Protein AF-A0A382T2X7-F1 (afdb_monomer_lite)

Secondary structure (DSSP, 8-state):
-TTTTT---EEEEES-HHHHHHHHHH-TT-GGGSTTEEEEES-HHHHHHH----EEEEEEE------TTTTTTTSS-GGGGGGSHHHHHHHHTTEEEEEEEEEEE--SSHHHHHHHHHHHHHHTTTPPPEEEEE-SSTTS--SEEEEEESS----SSS-TTSEEE-HHHHHTT-S--PPPBTTB--TT-SS----HHHHHHHHHHHHHHHHHHHHH----GGG--HHHHHHHHHHHHHHHHHHHHHHHHH-S-HHHHHHHHHHHHHHHHHHHHHHHHH-PPPHHHHHHHHHHHHHHHHHHHT-

pLDDT: mean 86.49, std 11.84, range [35.56, 97.94]

Organism: NCBI:txid408172

InterPro domains:
  IPR029063 S-adenosyl-L-methionine-dependent methyltransferase superfamily [G3DSA:3.40.50.150] (1-183)
  IPR029063 S-adenosyl-L-methionine-dependent methyltransferase superfamily [SSF53335] (6-130)

Radius of gyration: 24.72 Å; chains: 1; bounding box: 62×46×75 Å

Structure (mmCIF, N/CA/C/O backbone):
data_AF-A0A382T2X7-F1
#
_entry.id   AF-A0A382T2X7-F1
#
loop_
_atom_site.group_PDB
_atom_site.id
_atom_site.type_symbol
_atom_site.label_atom_id
_atom_site.label_alt_id
_atom_site.label_comp_id
_atom_site.label_asym_id
_atom_site.label_entity_id
_atom_site.label_seq_id
_atom_site.pdbx_PDB_ins_code
_atom_site.Cartn_x
_atom_site.Cartn_y
_atom_site.Cartn_z
_atom_site.occupancy
_atom_site.B_iso_or_equiv
_atom_site.auth_seq_id
_atom_site.auth_comp_id
_atom_site.auth_asym_id
_atom_site.auth_atom_id
_atom_site.pdbx_PDB_model_num
ATOM 1 N N . VAL A 1 1 ? -11.394 -12.131 21.976 1.00 81.62 1 VAL A N 1
ATOM 2 C CA . VAL A 1 1 ? -11.600 -10.672 21.778 1.00 81.62 1 VAL A CA 1
ATOM 3 C C . VAL A 1 1 ? -12.652 -10.308 20.728 1.00 81.62 1 VAL A C 1
ATOM 5 O O . VAL A 1 1 ? -13.738 -9.903 21.117 1.00 81.62 1 VAL A O 1
ATOM 8 N N . ALA A 1 2 ? -12.404 -10.417 19.413 1.00 86.56 2 ALA A N 1
ATOM 9 C CA . ALA A 1 2 ? -13.348 -9.890 18.404 1.00 86.56 2 ALA A CA 1
ATOM 10 C C . ALA A 1 2 ? -14.766 -10.492 18.512 1.00 86.56 2 ALA A C 1
ATOM 12 O O . ALA A 1 2 ? -15.759 -9.769 18.477 1.00 86.56 2 ALA A O 1
ATOM 13 N N . PHE A 1 3 ? -14.868 -11.808 18.721 1.00 87.94 3 PHE A N 1
ATOM 14 C CA . PHE A 1 3 ? -16.153 -12.480 18.936 1.00 87.94 3 PHE A CA 1
ATOM 15 C C . PHE A 1 3 ? -16.838 -12.115 20.255 1.00 87.94 3 PHE A C 1
ATOM 17 O O . PHE A 1 3 ? -18.063 -12.063 20.294 1.00 87.94 3 PHE A O 1
ATOM 24 N N . GLU A 1 4 ? -16.070 -11.836 21.307 1.00 87.62 4 GLU A N 1
ATOM 25 C CA . GLU A 1 4 ? -16.602 -11.361 22.595 1.00 87.62 4 GLU A CA 1
ATOM 26 C C . GLU A 1 4 ? -17.179 -9.947 22.460 1.00 87.62 4 GLU A C 1
ATOM 28 O O . GLU A 1 4 ? -18.128 -9.601 23.149 1.00 87.62 4 GLU A O 1
ATOM 33 N N . ASN A 1 5 ? -16.671 -9.169 21.501 1.00 87.50 5 ASN A N 1
ATOM 34 C CA . ASN A 1 5 ? -17.174 -7.844 21.140 1.00 87.50 5 ASN A CA 1
ATOM 35 C C . ASN A 1 5 ? -18.231 -7.890 20.015 1.00 87.50 5 ASN A C 1
ATOM 37 O O . ASN A 1 5 ? -18.486 -6.892 19.347 1.00 87.50 5 ASN A O 1
ATOM 41 N N . GLY A 1 6 ? -18.850 -9.052 19.776 1.00 90.19 6 GLY A N 1
ATOM 42 C CA . GLY A 1 6 ? -20.010 -9.178 18.887 1.00 90.19 6 GLY A CA 1
ATOM 43 C C . GLY A 1 6 ? -19.706 -9.302 17.390 1.00 90.19 6 GLY A C 1
ATOM 44 O O . GLY A 1 6 ? -20.640 -9.268 16.583 1.00 90.19 6 GLY A O 1
ATOM 45 N N . ALA A 1 7 ? -18.443 -9.491 16.985 1.00 93.12 7 ALA A N 1
ATOM 46 C CA . ALA A 1 7 ? -18.118 -9.743 15.581 1.00 93.12 7 ALA A CA 1
ATOM 47 C C . ALA A 1 7 ? -18.840 -11.005 15.064 1.00 93.12 7 ALA A C 1
ATOM 49 O O . ALA A 1 7 ? -18.772 -12.084 15.661 1.00 93.12 7 ALA A O 1
ATOM 50 N N . LYS A 1 8 ? -19.543 -10.880 13.933 1.00 94.19 8 LYS A N 1
ATOM 51 C CA . LYS A 1 8 ? -20.315 -11.987 13.335 1.00 94.19 8 LYS A CA 1
ATOM 52 C C . LYS A 1 8 ? -19.497 -12.829 12.358 1.00 94.19 8 LYS A C 1
ATOM 54 O O . LYS A 1 8 ? -19.733 -14.027 12.252 1.00 94.19 8 LYS A O 1
ATOM 59 N N . SER A 1 9 ? -18.549 -12.206 11.665 1.00 95.62 9 SER A N 1
ATOM 60 C CA . SER A 1 9 ? -17.684 -12.835 10.666 1.00 95.62 9 SER A CA 1
ATOM 61 C C . SER A 1 9 ? -16.362 -12.083 10.566 1.00 95.62 9 SER A C 1
ATOM 63 O O . SER A 1 9 ? -16.363 -10.854 10.655 1.00 95.62 9 SER A O 1
ATOM 65 N N . ILE A 1 10 ? -15.268 -12.801 10.335 1.00 96.31 10 ILE A N 1
ATOM 66 C CA . ILE A 1 10 ? -13.918 -12.249 10.191 1.00 96.31 10 ILE A CA 1
ATOM 67 C C . ILE A 1 10 ? -13.311 -12.815 8.908 1.00 96.31 10 ILE A C 1
ATOM 69 O O . ILE A 1 10 ? -13.264 -14.030 8.746 1.00 96.31 10 ILE A O 1
ATOM 73 N N . ASP A 1 11 ? -12.838 -11.948 8.015 1.00 96.94 11 ASP A N 1
ATOM 74 C CA . ASP A 1 11 ? -11.936 -12.344 6.930 1.00 96.94 11 ASP A CA 1
ATOM 75 C C . ASP A 1 11 ? -10.500 -12.090 7.424 1.00 96.94 11 ASP A C 1
ATOM 77 O O . ASP A 1 11 ? -10.118 -10.941 7.651 1.00 96.94 11 ASP A O 1
ATOM 81 N N . ALA A 1 12 ? -9.730 -13.155 7.652 1.00 95.38 12 ALA A N 1
ATOM 82 C CA . ALA A 1 12 ? -8.340 -13.086 8.098 1.00 95.38 12 ALA A CA 1
ATOM 83 C C . ALA A 1 12 ? -7.419 -13.258 6.886 1.00 95.38 12 ALA A C 1
ATOM 85 O O . ALA A 1 12 ? -7.312 -14.360 6.345 1.00 95.38 12 ALA A O 1
ATOM 86 N N . VAL A 1 13 ? -6.798 -12.163 6.443 1.00 94.12 13 VAL A N 1
ATOM 87 C CA . VAL A 1 13 ? -5.917 -12.140 5.268 1.00 94.12 13 VAL A CA 1
ATOM 88 C C . VAL A 1 13 ? -4.463 -12.245 5.715 1.00 94.12 13 VAL A C 1
ATOM 90 O O . VAL A 1 13 ? -3.999 -11.399 6.475 1.00 94.12 13 VAL A O 1
ATOM 93 N N . GLU A 1 14 ? -3.761 -13.266 5.236 1.00 89.62 14 GLU A N 1
ATOM 94 C CA . GLU A 1 14 ? -2.351 -13.528 5.531 1.00 89.62 14 GLU A CA 1
ATOM 95 C C . GLU A 1 14 ? -1.616 -13.852 4.226 1.00 89.62 14 GLU A C 1
ATOM 97 O O . GLU A 1 14 ? -2.112 -14.620 3.406 1.00 89.62 14 GLU A O 1
ATOM 102 N N . ILE A 1 15 ? -0.434 -13.279 4.016 1.00 86.06 15 ILE A N 1
ATOM 103 C CA . ILE A 1 15 ? 0.340 -13.503 2.791 1.00 86.06 15 ILE A CA 1
ATOM 104 C C . ILE A 1 15 ? 1.156 -14.801 2.866 1.00 86.06 15 ILE A C 1
ATOM 106 O O . ILE A 1 15 ? 1.386 -15.439 1.836 1.00 86.06 15 ILE A O 1
ATOM 110 N N . ASP A 1 16 ? 1.582 -15.209 4.068 1.00 87.75 16 ASP A N 1
ATOM 111 C CA . ASP A 1 16 ? 2.381 -16.415 4.288 1.00 87.75 16 ASP A CA 1
ATOM 112 C C . ASP A 1 16 ? 1.509 -17.613 4.733 1.00 87.75 16 ASP A C 1
ATOM 114 O O . ASP A 1 16 ? 1.065 -17.684 5.887 1.00 87.75 16 ASP A O 1
ATOM 118 N N . PRO A 1 17 ? 1.306 -18.626 3.867 1.00 90.06 17 PRO A N 1
ATOM 119 C CA . PRO A 1 17 ? 0.524 -19.808 4.220 1.00 90.06 17 PRO A CA 1
ATOM 120 C C . PRO A 1 17 ? 1.126 -20.629 5.370 1.00 90.06 17 PRO A C 1
ATOM 122 O O . PRO A 1 17 ? 0.405 -21.400 6.001 1.00 90.06 17 PRO A O 1
ATOM 125 N N . ALA A 1 18 ? 2.427 -20.515 5.656 1.00 91.44 18 ALA A N 1
ATOM 126 C CA . ALA A 1 18 ? 3.036 -21.187 6.800 1.00 91.44 18 ALA A CA 1
ATOM 127 C C . ALA A 1 18 ? 2.639 -20.515 8.121 1.00 91.44 18 ALA A C 1
ATOM 129 O O . ALA A 1 18 ? 2.269 -21.218 9.062 1.00 91.44 18 ALA A O 1
ATOM 130 N N . ILE A 1 19 ? 2.649 -19.177 8.180 1.00 89.75 19 ILE A N 1
ATOM 131 C CA . ILE A 1 19 ? 2.195 -18.417 9.358 1.00 89.75 19 ILE A CA 1
ATOM 132 C C . ILE A 1 19 ? 0.723 -18.715 9.633 1.00 89.75 19 ILE A C 1
ATOM 134 O O . ILE A 1 19 ? 0.355 -19.024 10.768 1.00 89.75 19 ILE A O 1
ATOM 138 N N . GLN A 1 20 ? -0.104 -18.709 8.586 1.00 91.69 20 GLN A N 1
ATOM 139 C CA . GLN A 1 20 ? -1.519 -19.039 8.707 1.00 91.69 20 GLN A CA 1
ATOM 140 C C . GLN A 1 20 ? -1.734 -20.458 9.260 1.00 91.69 20 GLN A C 1
ATOM 142 O O . GLN A 1 20 ? -2.494 -20.628 10.215 1.00 91.69 20 GLN A O 1
ATOM 147 N N . LYS A 1 21 ? -1.008 -21.461 8.745 1.00 93.12 21 LYS A N 1
ATOM 148 C CA . LYS A 1 21 ? -1.059 -22.836 9.271 1.00 93.12 21 LYS A CA 1
ATOM 149 C C . LYS A 1 21 ? -0.611 -22.920 10.725 1.00 93.12 21 LYS A C 1
ATOM 151 O O . LYS A 1 21 ? -1.251 -23.605 11.515 1.00 93.12 21 LYS A O 1
ATOM 156 N N . PHE A 1 22 ? 0.462 -22.232 11.115 1.00 93.56 22 PHE A N 1
ATOM 157 C CA . PHE A 1 22 ? 0.861 -22.193 12.525 1.00 93.56 22 PHE A CA 1
ATOM 158 C C . PHE A 1 22 ? -0.230 -21.580 13.404 1.00 93.56 22 PHE A C 1
ATOM 160 O O . PHE A 1 22 ? -0.474 -22.086 14.496 1.00 93.56 22 PHE A O 1
ATOM 167 N N . GLY A 1 23 ? -0.932 -20.559 12.913 1.00 92.19 23 GLY A N 1
ATOM 168 C CA . GLY A 1 23 ? -2.125 -20.028 13.562 1.00 92.19 23 GLY A CA 1
ATOM 169 C C . GLY A 1 23 ? -3.212 -21.087 13.770 1.00 92.19 23 GLY A C 1
ATOM 170 O O . GLY A 1 23 ? -3.770 -21.179 14.859 1.00 92.19 23 GLY A O 1
ATOM 171 N N . GLU A 1 24 ? -3.500 -21.915 12.766 1.00 91.12 24 GLU A N 1
ATOM 172 C CA . GLU A 1 24 ? -4.491 -22.996 12.881 1.00 91.12 24 GLU A CA 1
ATOM 173 C C . GLU A 1 24 ? -4.082 -24.084 13.882 1.00 91.12 24 GLU A C 1
ATOM 175 O O . GLU A 1 24 ? -4.913 -24.523 14.674 1.00 91.12 24 GLU A O 1
ATOM 180 N N . TYR A 1 25 ? -2.817 -24.515 13.860 1.00 93.50 25 TYR A N 1
ATOM 181 C CA . TYR A 1 25 ? -2.354 -25.657 14.657 1.00 93.50 25 TYR A CA 1
ATOM 182 C C . TYR A 1 25 ? -1.915 -25.302 16.079 1.00 93.50 25 TYR A C 1
ATOM 184 O O . TYR A 1 25 ? -2.007 -26.148 16.967 1.00 93.50 25 TYR A O 1
ATOM 192 N N . LEU A 1 26 ? -1.367 -24.102 16.289 1.00 95.31 26 LEU A N 1
ATOM 193 C CA . LEU A 1 26 ? -0.629 -23.758 17.511 1.00 95.31 26 LEU A CA 1
ATOM 194 C C . LEU A 1 26 ? -1.247 -22.606 18.305 1.00 95.31 26 LEU A C 1
ATOM 196 O O . LEU A 1 26 ? -0.815 -22.362 19.432 1.00 95.31 26 LEU A O 1
ATOM 200 N N . HIS A 1 27 ? -2.221 -21.872 17.758 1.00 92.88 27 HIS A N 1
ATOM 201 C CA . HIS A 1 27 ? -2.793 -20.740 18.481 1.00 92.88 27 HIS A CA 1
ATOM 202 C C . HIS A 1 27 ? -3.616 -21.238 19.684 1.00 92.88 27 HIS A C 1
ATOM 204 O O . HIS A 1 27 ? -4.582 -21.977 19.482 1.00 92.88 27 HIS A O 1
ATOM 210 N N . PRO A 1 28 ? -3.309 -20.807 20.925 1.00 93.69 28 PRO A N 1
ATOM 211 C CA . PRO A 1 28 ? -3.915 -21.362 22.141 1.00 93.69 28 PRO A CA 1
ATOM 212 C C . PRO A 1 28 ? -5.443 -21.233 22.152 1.00 93.69 28 PRO A C 1
ATOM 214 O O . PRO A 1 28 ? -6.143 -22.185 22.481 1.00 93.69 28 PRO A O 1
ATOM 217 N N . ASP A 1 29 ? -5.961 -20.095 21.687 1.00 90.62 29 ASP A N 1
ATOM 218 C CA . ASP A 1 29 ? -7.410 -19.852 21.612 1.00 90.62 29 ASP A CA 1
ATOM 219 C C . 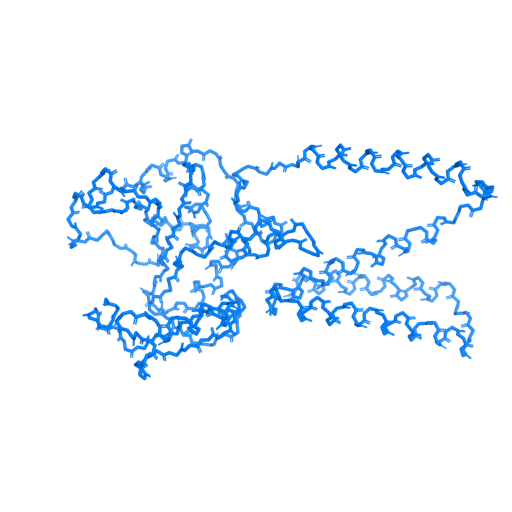ASP A 1 29 ? -8.096 -20.471 20.378 1.00 90.62 29 ASP A C 1
ATOM 221 O O . ASP A 1 29 ? -9.299 -20.297 20.189 1.00 90.62 29 ASP A O 1
ATOM 225 N N . SER A 1 30 ? -7.343 -21.148 19.500 1.00 91.44 30 SER A N 1
ATOM 226 C CA . SER A 1 30 ? -7.838 -21.799 18.274 1.00 91.44 30 SER A CA 1
ATOM 227 C C . SER A 1 30 ? -8.822 -20.952 17.427 1.00 91.44 30 SER A C 1
ATOM 229 O O . SER A 1 30 ? -9.845 -21.473 16.970 1.00 91.44 30 SER A O 1
ATOM 231 N N . PRO A 1 31 ? -8.558 -19.651 17.167 1.00 90.50 31 PRO A N 1
ATOM 232 C CA . PRO A 1 31 ? -9.536 -18.741 16.563 1.00 90.50 31 PRO A CA 1
ATOM 233 C C . PRO A 1 31 ? -9.964 -19.174 15.154 1.00 90.50 31 PRO A C 1
ATOM 235 O O . PRO A 1 31 ? -11.128 -19.017 14.787 1.00 90.50 31 PRO A O 1
ATOM 238 N N . TYR A 1 32 ? -9.049 -19.776 14.392 1.00 91.56 32 TYR A N 1
ATOM 239 C CA . TYR A 1 32 ? -9.283 -20.249 13.026 1.00 91.56 32 TYR A CA 1
ATOM 240 C C . TYR A 1 32 ? -10.183 -21.488 12.937 1.00 91.56 32 TYR A C 1
ATOM 242 O O . TYR A 1 32 ? -10.698 -21.787 11.867 1.00 91.56 32 TYR A O 1
ATOM 250 N N . SER A 1 33 ? -10.431 -22.183 14.052 1.00 90.38 33 SER A N 1
ATOM 251 C CA . SER A 1 33 ? -11.365 -23.320 14.080 1.00 90.38 33 SER A CA 1
ATOM 252 C C . SER A 1 33 ? -12.836 -22.886 14.019 1.00 90.38 33 SER A C 1
ATOM 254 O O . SER A 1 33 ? -13.727 -23.712 13.819 1.00 90.38 33 SER A O 1
ATOM 256 N N . SER A 1 34 ? -13.134 -21.597 14.215 1.00 92.88 34 SER A N 1
ATOM 257 C CA . SER A 1 34 ? -14.505 -21.093 14.146 1.00 92.88 34 SER A CA 1
ATOM 258 C C . SER A 1 34 ? -14.972 -20.953 12.698 1.00 92.88 34 SER A C 1
ATOM 260 O O . SER A 1 34 ? -14.336 -20.265 11.908 1.00 92.88 34 SER A O 1
ATOM 262 N N . SER A 1 35 ? -16.172 -21.450 12.382 1.00 93.38 35 SER A N 1
ATOM 263 C CA . SER A 1 35 ? -16.832 -21.236 11.079 1.00 93.38 35 SER A CA 1
ATOM 264 C C . SER A 1 35 ? -17.124 -19.764 10.749 1.00 93.38 35 SER A C 1
ATOM 266 O O . SER A 1 35 ? -17.516 -19.442 9.629 1.00 93.38 35 SER A O 1
ATOM 268 N N . ARG A 1 36 ? -16.946 -18.859 11.721 1.00 94.69 36 ARG A N 1
ATOM 269 C CA . ARG A 1 36 ? -17.052 -17.405 11.546 1.00 94.69 36 ARG A CA 1
ATOM 270 C C . ARG A 1 36 ? -15.753 -16.760 11.053 1.00 94.69 36 ARG A C 1
ATOM 272 O O . ARG A 1 36 ? -15.790 -15.579 10.711 1.00 94.69 36 ARG A O 1
ATOM 279 N N . VAL A 1 37 ? -14.630 -17.483 11.042 1.00 95.94 37 VAL A N 1
ATOM 280 C CA . VAL A 1 37 ? -13.358 -17.012 10.477 1.00 95.94 37 VAL A CA 1
ATOM 281 C C . VAL A 1 37 ? -13.180 -17.616 9.092 1.00 95.94 37 VAL A C 1
ATOM 283 O O . VAL A 1 37 ? -13.219 -18.827 8.918 1.00 95.94 37 VAL A O 1
ATOM 286 N N . ASN A 1 38 ? -12.965 -16.755 8.108 1.00 96.00 38 ASN A N 1
ATOM 287 C CA . ASN A 1 38 ? -12.602 -17.131 6.756 1.00 96.00 38 ASN A CA 1
ATOM 288 C C . ASN A 1 38 ? -11.138 -16.745 6.528 1.00 96.00 38 ASN A C 1
ATOM 290 O O . ASN A 1 38 ? -10.801 -15.560 6.528 1.00 96.00 38 ASN A O 1
ATOM 294 N N . THR A 1 39 ? -10.271 -17.741 6.378 1.00 95.06 39 THR A N 1
ATOM 295 C CA . THR A 1 39 ? -8.838 -17.551 6.141 1.00 95.06 39 THR A CA 1
ATOM 296 C C . THR A 1 39 ? -8.572 -17.335 4.657 1.00 95.06 39 THR A C 1
ATOM 298 O O . THR A 1 39 ? -9.085 -18.049 3.797 1.00 95.06 39 THR A O 1
ATOM 301 N N . ILE A 1 40 ? -7.784 -16.313 4.339 1.00 95.25 40 ILE A N 1
ATOM 302 C CA . ILE A 1 40 ? -7.505 -15.897 2.966 1.00 95.25 40 ILE A CA 1
ATOM 303 C C . ILE A 1 40 ? -5.994 -15.774 2.815 1.00 95.25 40 ILE A C 1
ATOM 305 O O . ILE A 1 40 ? -5.385 -14.908 3.435 1.00 95.25 40 ILE A O 1
ATOM 309 N N . ILE A 1 41 ? -5.402 -16.633 1.982 1.00 92.06 41 ILE A N 1
ATOM 310 C CA . ILE A 1 41 ? -3.978 -16.551 1.650 1.00 92.06 41 ILE A CA 1
ATOM 311 C C . ILE A 1 41 ? -3.792 -15.602 0.469 1.00 92.06 41 ILE A C 1
ATOM 313 O O . ILE A 1 41 ? -4.012 -15.997 -0.678 1.00 92.06 41 ILE A O 1
ATOM 317 N N . ASP A 1 42 ? -3.462 -14.344 0.749 1.00 88.12 42 ASP A N 1
ATOM 318 C CA . ASP A 1 42 ? -3.337 -13.293 -0.264 1.00 88.12 42 ASP A CA 1
ATOM 319 C C . ASP A 1 42 ? -2.570 -12.078 0.278 1.00 88.12 42 ASP A C 1
ATOM 321 O O . ASP A 1 42 ? -2.452 -11.878 1.487 1.00 88.12 42 ASP A O 1
ATOM 325 N N . ASP A 1 43 ? -2.100 -11.219 -0.624 1.00 87.44 43 ASP A N 1
ATOM 326 C CA . ASP A 1 43 ? -1.641 -9.883 -0.244 1.00 87.44 43 ASP A CA 1
ATOM 327 C C . ASP A 1 43 ? -2.830 -9.036 0.250 1.00 87.44 43 ASP A C 1
ATOM 329 O O . ASP A 1 43 ? -3.892 -8.998 -0.381 1.00 87.44 43 ASP A O 1
ATOM 333 N N . ALA A 1 44 ? -2.659 -8.333 1.374 1.00 89.94 44 ALA A N 1
ATOM 334 C CA . ALA A 1 44 ? -3.738 -7.578 2.015 1.00 89.94 44 ALA A CA 1
ATOM 335 C C . ALA A 1 44 ? -4.328 -6.489 1.104 1.00 89.94 44 ALA A C 1
ATOM 337 O O . ALA A 1 44 ? -5.552 -6.334 1.020 1.00 89.94 44 ALA A O 1
ATOM 338 N N . ARG A 1 45 ? -3.481 -5.747 0.382 1.00 90.62 45 ARG A N 1
ATOM 339 C CA . ARG A 1 45 ? -3.943 -4.686 -0.518 1.00 90.62 45 ARG A CA 1
ATOM 340 C C . ARG A 1 45 ? -4.577 -5.274 -1.775 1.00 90.62 45 ARG A C 1
ATOM 342 O O . ARG A 1 45 ? -5.637 -4.802 -2.196 1.00 90.62 45 ARG A O 1
ATOM 349 N N . ALA A 1 46 ? -3.994 -6.332 -2.337 1.00 89.31 46 ALA A N 1
ATOM 350 C CA . ALA A 1 46 ? -4.585 -7.057 -3.458 1.00 89.31 46 ALA A CA 1
ATOM 351 C C . ALA A 1 46 ? -5.979 -7.597 -3.095 1.00 89.31 46 ALA A C 1
ATOM 353 O O . ALA A 1 46 ? -6.927 -7.442 -3.872 1.00 89.31 46 ALA A O 1
ATOM 354 N N . HIS A 1 47 ? -6.145 -8.165 -1.897 1.00 92.75 47 HIS A N 1
ATOM 355 C CA . HIS A 1 47 ? -7.441 -8.617 -1.399 1.00 92.75 47 HIS A CA 1
ATOM 356 C C . HIS A 1 47 ? -8.455 -7.466 -1.324 1.00 92.75 47 HIS A C 1
ATOM 358 O O . HIS A 1 47 ? -9.552 -7.582 -1.875 1.00 92.75 47 HIS A O 1
ATOM 364 N N . ILE A 1 48 ? -8.084 -6.335 -0.712 1.00 95.06 48 ILE A N 1
ATOM 365 C CA . ILE A 1 48 ? -8.932 -5.133 -0.605 1.00 95.06 48 ILE A CA 1
ATOM 366 C C . ILE A 1 48 ? -9.371 -4.616 -1.984 1.00 95.06 48 ILE A C 1
ATOM 368 O O . ILE A 1 48 ? -10.529 -4.216 -2.165 1.00 95.06 48 ILE A O 1
ATOM 372 N N . ARG A 1 49 ? -8.489 -4.662 -2.988 1.00 91.44 49 ARG A N 1
ATOM 373 C CA . ARG A 1 49 ? -8.821 -4.289 -4.373 1.00 91.44 49 ARG A CA 1
ATOM 374 C C . ARG A 1 49 ? -9.843 -5.247 -4.993 1.00 91.44 49 ARG A C 1
ATOM 376 O O . ARG A 1 49 ? -10.808 -4.780 -5.601 1.00 91.44 49 ARG A O 1
ATOM 383 N N . LYS A 1 50 ? -9.678 -6.559 -4.798 1.00 93.06 50 LYS A N 1
ATOM 384 C CA . LYS A 1 50 ? -10.500 -7.617 -5.419 1.00 93.06 50 LYS A CA 1
ATOM 385 C C . LYS A 1 50 ? -11.856 -7.840 -4.739 1.00 93.06 50 LYS A C 1
ATOM 387 O O . LYS A 1 50 ? -12.855 -8.080 -5.421 1.00 93.06 50 LYS A O 1
ATOM 392 N N . THR A 1 51 ? -11.911 -7.792 -3.408 1.00 95.25 51 THR A N 1
ATOM 393 C CA . THR A 1 51 ? -13.120 -8.121 -2.638 1.00 95.25 51 THR A CA 1
ATOM 394 C C . THR A 1 51 ? -14.245 -7.137 -2.922 1.00 95.25 51 THR A C 1
ATOM 396 O O . THR A 1 51 ? -14.009 -5.945 -3.022 1.00 95.25 51 THR A O 1
ATOM 399 N N . LYS A 1 52 ? -15.495 -7.595 -3.030 1.00 95.88 52 LYS A N 1
ATOM 400 C CA . LYS A 1 52 ? -16.671 -6.700 -3.100 1.00 95.88 52 LYS A CA 1
ATOM 401 C C . LYS A 1 52 ? -17.321 -6.472 -1.735 1.00 95.88 52 LYS A C 1
ATOM 403 O O . LYS A 1 52 ? -18.230 -5.649 -1.634 1.00 95.88 52 LYS A O 1
ATOM 408 N N . LYS A 1 53 ? -16.869 -7.193 -0.703 1.00 96.69 53 LYS A N 1
ATOM 409 C CA . LYS A 1 53 ? -17.408 -7.084 0.652 1.00 96.69 53 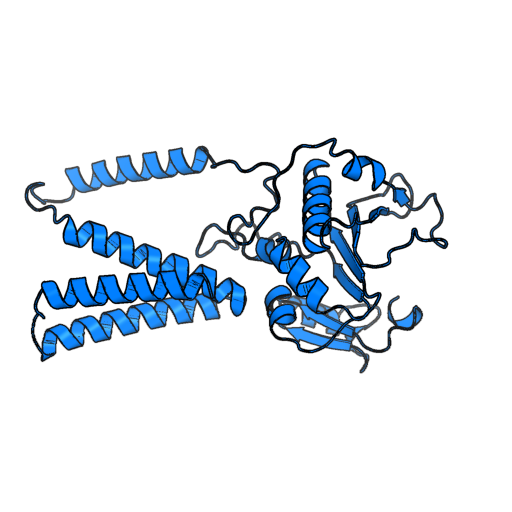LYS A CA 1
ATOM 410 C C . LYS A 1 53 ? -17.128 -5.698 1.233 1.00 96.69 53 LYS A C 1
ATOM 412 O O . LYS A 1 53 ? -16.170 -5.021 0.853 1.00 96.69 53 LYS A O 1
ATOM 417 N N . LYS A 1 54 ? -18.001 -5.292 2.153 1.00 97.38 54 LYS A N 1
ATOM 418 C CA . LYS A 1 54 ? -17.859 -4.076 2.948 1.00 97.38 54 LYS A CA 1
ATOM 419 C C . LYS A 1 54 ? -17.735 -4.447 4.420 1.00 97.38 54 LYS A C 1
ATOM 421 O O . LYS A 1 54 ? -18.465 -5.325 4.881 1.00 97.38 54 LYS A O 1
ATOM 426 N N . TYR A 1 55 ? -16.862 -3.755 5.138 1.00 97.19 55 TYR A N 1
ATOM 427 C CA . TYR A 1 55 ? -16.509 -4.058 6.520 1.00 97.19 55 TYR A CA 1
ATOM 428 C C . TYR A 1 55 ? -16.908 -2.914 7.453 1.00 97.19 55 TYR A C 1
ATOM 430 O O . TYR A 1 55 ? -16.807 -1.744 7.089 1.00 97.19 55 TYR A O 1
ATOM 438 N N . ASP A 1 56 ? -17.366 -3.257 8.654 1.00 96.00 56 ASP A N 1
ATOM 439 C CA . ASP A 1 56 ? -17.571 -2.293 9.744 1.00 96.00 56 ASP A CA 1
ATOM 440 C C . ASP A 1 56 ? -16.219 -1.867 10.355 1.00 96.00 56 ASP A C 1
ATOM 442 O O . ASP A 1 56 ? -16.058 -0.752 10.840 1.00 96.00 56 ASP A O 1
ATOM 446 N N . LEU A 1 57 ? -15.222 -2.752 10.291 1.00 96.12 57 LEU A N 1
ATOM 447 C CA . LEU A 1 57 ? -13.890 -2.546 10.839 1.00 96.12 57 LEU A CA 1
ATOM 448 C C . LEU A 1 57 ? -12.852 -3.232 9.947 1.00 96.12 57 LEU A C 1
ATOM 450 O O . LEU A 1 57 ? -12.988 -4.416 9.635 1.00 96.12 57 LEU A O 1
ATOM 454 N N . ILE A 1 58 ? -11.811 -2.496 9.565 1.00 97.44 58 ILE A N 1
ATOM 455 C CA . ILE A 1 58 ? -10.612 -3.036 8.911 1.00 97.44 58 ILE A CA 1
ATOM 456 C C . ILE A 1 58 ? -9.426 -2.803 9.845 1.00 97.44 58 ILE A C 1
ATOM 458 O O . ILE A 1 58 ? -9.169 -1.669 10.248 1.00 97.44 58 ILE A O 1
ATOM 462 N N . ILE A 1 59 ? -8.707 -3.874 10.183 1.00 96.06 59 ILE A N 1
ATOM 463 C CA . ILE A 1 59 ? -7.578 -3.839 11.118 1.00 96.06 59 ILE A CA 1
ATOM 464 C C . ILE A 1 59 ? -6.273 -4.075 10.362 1.00 96.06 59 ILE A C 1
ATOM 466 O O . ILE A 1 59 ? -6.075 -5.130 9.764 1.00 96.06 59 ILE A O 1
ATOM 470 N N . TYR A 1 60 ? -5.362 -3.112 10.449 1.00 94.75 60 TYR A N 1
ATOM 471 C CA . TYR A 1 60 ? -3.965 -3.258 10.060 1.00 94.75 60 TYR A CA 1
ATOM 472 C C . TYR A 1 60 ? -3.164 -3.622 11.311 1.00 94.75 60 TYR A C 1
ATOM 474 O O . TYR A 1 60 ? -2.748 -2.751 12.076 1.00 94.75 60 TYR A O 1
ATOM 482 N N . GLY A 1 61 ? -2.990 -4.923 11.544 1.00 89.25 61 GLY A N 1
ATOM 483 C CA . GLY A 1 61 ? -2.328 -5.451 12.736 1.00 89.25 61 GLY A CA 1
ATOM 484 C C . GLY A 1 61 ? -0.838 -5.693 12.523 1.00 89.25 61 GLY A C 1
ATOM 485 O O . GLY A 1 61 ? -0.446 -6.836 12.338 1.00 89.25 61 GLY A O 1
ATOM 486 N N . TYR A 1 62 ? -0.010 -4.643 12.570 1.00 85.00 62 TYR A N 1
ATOM 487 C CA . TYR A 1 62 ? 1.455 -4.759 12.477 1.00 85.00 62 TYR A CA 1
ATOM 488 C C . TYR A 1 62 ? 1.952 -5.512 11.229 1.00 85.00 62 TYR A C 1
ATOM 490 O O . TYR A 1 62 ? 2.829 -6.370 11.326 1.00 85.00 62 TYR A O 1
ATOM 498 N N . LEU A 1 63 ? 1.421 -5.181 10.046 1.00 79.88 63 LEU A N 1
ATOM 499 C CA . LEU A 1 63 ? 1.901 -5.747 8.780 1.00 79.88 63 LEU A CA 1
ATOM 500 C C . LEU A 1 63 ? 3.305 -5.191 8.477 1.00 79.88 63 LEU A C 1
ATOM 502 O O . LEU A 1 63 ? 3.433 -4.214 7.749 1.00 79.88 63 LEU A O 1
ATOM 506 N N . ASP A 1 64 ? 4.353 -5.731 9.096 1.00 72.69 64 ASP A N 1
ATOM 507 C CA . ASP A 1 64 ? 5.751 -5.366 8.841 1.00 72.69 64 ASP A CA 1
ATOM 508 C C . ASP A 1 64 ? 6.568 -6.620 8.521 1.00 72.69 64 ASP A C 1
ATOM 510 O O . ASP A 1 64 ? 6.930 -7.411 9.403 1.00 72.69 64 ASP A O 1
ATOM 514 N N . ALA A 1 65 ? 6.874 -6.797 7.237 1.00 60.19 65 ALA A N 1
ATOM 515 C CA . ALA A 1 65 ? 7.745 -7.863 6.779 1.00 60.19 65 ALA A CA 1
ATOM 516 C C . ALA A 1 65 ? 9.209 -7.507 7.093 1.00 60.19 65 ALA A C 1
ATOM 518 O O . ALA A 1 65 ? 9.908 -6.879 6.303 1.00 60.19 65 ALA A O 1
ATOM 519 N N . HIS A 1 66 ? 9.710 -7.972 8.238 1.00 55.97 66 HIS A N 1
ATOM 520 C CA . HIS A 1 66 ? 11.103 -7.793 8.674 1.00 55.97 66 HIS A CA 1
ATOM 521 C C . HIS A 1 66 ? 12.124 -8.614 7.866 1.00 55.97 66 HIS A C 1
ATOM 523 O O . HIS A 1 66 ? 13.291 -8.729 8.251 1.00 55.97 66 HIS A O 1
ATOM 529 N N . SER A 1 67 ? 11.725 -9.213 6.744 1.00 50.59 67 SER A N 1
ATOM 530 C CA . SER A 1 67 ? 12.654 -9.874 5.841 1.00 50.59 67 SER A CA 1
ATOM 531 C C . SER A 1 67 ? 13.550 -8.821 5.194 1.00 50.59 67 SER A C 1
ATOM 533 O O . SER A 1 67 ? 13.237 -8.258 4.151 1.00 50.59 67 SER A O 1
ATOM 535 N N . LEU A 1 68 ? 14.717 -8.607 5.803 1.00 39.09 68 LEU A N 1
ATOM 536 C CA . LEU A 1 68 ? 15.812 -7.716 5.385 1.00 39.09 68 LEU A CA 1
ATOM 537 C C . LEU A 1 68 ? 16.290 -7.913 3.923 1.00 39.09 68 LEU A C 1
ATOM 539 O O . LEU A 1 68 ? 17.188 -7.209 3.470 1.00 39.09 68 LEU A O 1
ATOM 543 N N . LEU A 1 69 ? 15.707 -8.864 3.183 1.00 38.12 69 LEU A N 1
ATOM 544 C CA . LEU A 1 69 ? 16.077 -9.289 1.835 1.00 38.12 69 LEU A CA 1
ATOM 545 C C . LEU A 1 69 ? 14.890 -9.451 0.859 1.00 38.12 69 LEU A C 1
ATOM 547 O O . LEU A 1 69 ? 15.105 -9.942 -0.249 1.00 38.12 69 LEU A O 1
ATOM 551 N N . THR A 1 70 ? 13.652 -9.040 1.172 1.00 35.56 70 THR A N 1
ATOM 552 C CA . THR A 1 70 ? 12.508 -9.107 0.216 1.00 35.56 70 THR A CA 1
ATOM 553 C C . THR A 1 70 ? 12.512 -7.993 -0.834 1.00 35.56 70 THR A C 1
ATOM 555 O O . THR A 1 70 ? 11.487 -7.477 -1.260 1.00 35.56 70 THR A O 1
ATOM 558 N N . SER A 1 71 ? 13.705 -7.685 -1.326 1.00 40.09 71 SER A N 1
ATOM 559 C CA . SER A 1 71 ? 13.965 -7.012 -2.591 1.00 40.09 71 SER A CA 1
ATOM 560 C C . SER A 1 71 ? 14.795 -7.915 -3.512 1.00 40.09 71 SER A C 1
ATOM 562 O O . SER A 1 71 ? 15.583 -7.414 -4.309 1.00 40.09 71 SER A O 1
ATOM 564 N N . LYS A 1 72 ? 14.593 -9.247 -3.462 1.00 44.09 72 LYS A N 1
ATOM 565 C CA . LYS A 1 72 ? 15.235 -10.230 -4.367 1.00 44.09 72 LYS A CA 1
ATOM 566 C C . LYS A 1 72 ? 15.028 -9.947 -5.869 1.00 44.09 72 LYS A C 1
ATOM 568 O O . LYS A 1 72 ? 15.609 -10.655 -6.686 1.00 44.09 72 LYS A O 1
ATOM 573 N N . SER A 1 73 ? 14.245 -8.933 -6.254 1.00 41.88 73 SER A N 1
ATOM 574 C CA . SER A 1 73 ? 14.064 -8.557 -7.662 1.00 41.88 73 SER A CA 1
ATOM 575 C C . SER A 1 73 ? 13.868 -7.058 -7.957 1.00 41.88 73 SER A C 1
ATOM 577 O O . SER A 1 73 ? 13.564 -6.748 -9.100 1.00 41.88 73 SER A O 1
ATOM 579 N N . GLY A 1 74 ? 14.020 -6.105 -7.017 1.00 44.44 74 GLY A N 1
ATOM 580 C CA . GLY A 1 74 ? 13.682 -4.714 -7.399 1.00 44.44 74 GLY A CA 1
ATOM 581 C C . GLY A 1 74 ? 13.832 -3.547 -6.422 1.00 44.44 74 GLY A C 1
ATOM 582 O O . GLY A 1 74 ? 13.263 -2.499 -6.696 1.00 44.44 74 GLY A O 1
ATOM 583 N N . GLY A 1 75 ? 14.549 -3.663 -5.298 1.00 47.47 75 GLY A N 1
ATOM 584 C CA . GLY A 1 75 ? 14.850 -2.523 -4.401 1.00 47.47 75 GLY A CA 1
ATOM 585 C C . GLY A 1 75 ? 13.660 -1.852 -3.681 1.00 47.47 75 GLY A C 1
ATOM 586 O O . GLY A 1 75 ? 13.871 -1.150 -2.694 1.00 47.47 75 GLY A O 1
ATOM 587 N N . VAL A 1 76 ? 12.424 -2.095 -4.116 1.00 53.31 76 VAL A N 1
ATOM 588 C CA . VAL A 1 76 ? 11.192 -1.600 -3.502 1.00 53.31 76 VAL A CA 1
ATOM 589 C C . VAL A 1 76 ? 10.656 -2.662 -2.549 1.00 53.31 76 VAL A C 1
ATOM 591 O O . VAL A 1 76 ? 10.390 -3.796 -2.947 1.00 53.31 76 VAL A O 1
ATOM 594 N N . ARG A 1 77 ? 10.512 -2.287 -1.274 1.00 64.56 77 ARG A N 1
ATOM 595 C CA . ARG A 1 77 ? 9.792 -3.066 -0.260 1.00 64.56 77 ARG A CA 1
ATOM 596 C C . ARG A 1 77 ? 8.318 -3.065 -0.635 1.00 64.56 77 ARG A C 1
ATOM 598 O O . ARG A 1 77 ? 7.611 -2.102 -0.348 1.00 64.56 77 ARG A O 1
ATOM 605 N N . LEU A 1 78 ? 7.880 -4.098 -1.352 1.00 62.50 78 LEU A N 1
ATOM 606 C CA . LEU A 1 78 ? 6.513 -4.155 -1.860 1.00 62.50 78 LEU A CA 1
ATOM 607 C C . LEU A 1 78 ? 5.473 -4.160 -0.724 1.00 62.50 78 LEU A C 1
ATOM 609 O O . LEU A 1 78 ? 4.386 -3.615 -0.877 1.00 62.50 78 LEU A O 1
ATOM 613 N N . ASP A 1 79 ? 5.860 -4.638 0.456 1.00 67.88 79 ASP A N 1
ATOM 614 C CA . ASP A 1 79 ? 5.104 -4.529 1.703 1.00 67.88 79 ASP A CA 1
ATOM 615 C C . ASP A 1 79 ? 4.812 -3.076 2.112 1.00 67.88 79 ASP A C 1
ATOM 617 O O . ASP A 1 79 ? 3.807 -2.812 2.757 1.00 67.88 79 ASP A O 1
ATOM 621 N N . SER A 1 80 ? 5.612 -2.093 1.688 1.00 83.69 80 SER A N 1
ATOM 622 C CA . SER A 1 80 ? 5.318 -0.680 1.966 1.00 83.69 80 SER A CA 1
ATOM 623 C C . SER A 1 80 ? 4.127 -0.140 1.163 1.00 83.69 80 SER A C 1
ATOM 625 O O . SER A 1 80 ? 3.537 0.866 1.565 1.00 83.69 80 SER A O 1
ATOM 627 N N . TYR A 1 81 ? 3.719 -0.809 0.075 1.00 87.06 81 TYR A N 1
ATOM 628 C CA . TYR A 1 81 ? 2.541 -0.407 -0.697 1.00 87.06 81 TYR A CA 1
ATOM 629 C C . TYR A 1 81 ? 1.230 -0.605 0.054 1.00 87.06 81 TYR A C 1
ATOM 631 O O . TYR A 1 81 ? 0.246 0.027 -0.317 1.00 87.06 81 TYR A O 1
ATOM 639 N N . VAL A 1 82 ? 1.179 -1.423 1.111 1.00 90.44 82 VAL A N 1
ATOM 640 C CA . VAL A 1 82 ? -0.038 -1.554 1.936 1.00 90.44 82 VAL A CA 1
ATOM 641 C C . VAL A 1 82 ? -0.299 -0.308 2.796 1.00 90.44 82 VAL A C 1
ATOM 643 O O . VAL A 1 82 ? -1.395 -0.159 3.332 1.00 90.44 82 VAL A O 1
ATOM 646 N N . TYR A 1 83 ? 0.680 0.602 2.889 1.00 93.31 83 TYR A N 1
ATOM 647 C CA . TYR A 1 83 ? 0.645 1.818 3.705 1.00 93.31 83 TYR A CA 1
ATOM 648 C C . TYR A 1 83 ? 0.752 3.117 2.892 1.00 93.31 83 TYR A C 1
ATOM 650 O O . TYR A 1 83 ? 1.182 4.143 3.423 1.00 93.31 83 TYR A O 1
ATOM 658 N N . THR A 1 84 ? 0.399 3.101 1.606 1.00 95.38 84 THR A N 1
ATOM 659 C CA . THR A 1 84 ? 0.292 4.338 0.819 1.00 95.38 84 THR A CA 1
ATOM 660 C C . THR A 1 84 ? -1.053 5.020 1.043 1.00 95.38 84 THR A C 1
ATOM 662 O O . THR A 1 84 ? -2.026 4.408 1.496 1.00 95.38 84 THR A O 1
ATOM 665 N N . VAL A 1 85 ? -1.130 6.307 0.697 1.00 97.69 85 VAL A N 1
ATOM 666 C CA . VAL A 1 85 ? -2.402 7.046 0.695 1.00 97.69 85 VAL A CA 1
ATOM 667 C C . VAL A 1 85 ? -3.443 6.326 -0.168 1.00 97.69 85 VAL A C 1
ATOM 669 O O . VAL A 1 85 ? -4.598 6.186 0.237 1.00 97.69 85 VAL A O 1
ATOM 672 N N . GLU A 1 86 ? -3.045 5.830 -1.339 1.00 96.56 86 GLU A N 1
ATOM 673 C CA . GLU A 1 86 ? -3.914 5.093 -2.256 1.00 96.56 86 GLU A CA 1
ATOM 674 C C . GLU A 1 86 ? -4.422 3.788 -1.629 1.00 96.56 86 GLU A C 1
ATOM 676 O O . GLU A 1 86 ? -5.617 3.500 -1.718 1.00 96.56 86 GLU A O 1
ATOM 681 N N . ALA A 1 87 ? -3.565 3.044 -0.922 1.00 95.50 87 ALA A N 1
ATOM 682 C CA . ALA A 1 87 ? -3.962 1.832 -0.204 1.00 95.50 87 ALA A CA 1
ATOM 683 C C . ALA A 1 87 ? -5.018 2.115 0.872 1.00 95.50 87 ALA A C 1
ATOM 685 O O . ALA A 1 87 ? -6.027 1.413 0.962 1.00 95.50 87 ALA A O 1
ATOM 686 N N . PHE A 1 88 ? -4.840 3.181 1.655 1.00 97.88 88 PHE A N 1
ATOM 687 C CA . PHE A 1 88 ? -5.834 3.577 2.651 1.00 97.88 88 PHE A CA 1
ATOM 688 C C . PHE A 1 88 ? -7.137 4.062 2.014 1.00 97.88 88 PHE A C 1
ATOM 690 O O . PHE A 1 88 ? -8.212 3.756 2.529 1.00 97.88 88 PHE A O 1
ATOM 697 N N . ARG A 1 89 ? -7.084 4.756 0.868 1.00 97.81 89 ARG A N 1
ATOM 698 C CA . ARG A 1 89 ? -8.289 5.124 0.101 1.00 97.81 89 ARG A CA 1
ATOM 699 C C . ARG A 1 89 ? -9.022 3.890 -0.417 1.00 97.81 89 ARG A C 1
ATOM 701 O O . ARG A 1 89 ? -10.249 3.841 -0.365 1.00 97.81 89 ARG A O 1
ATOM 708 N N . GLU A 1 90 ? -8.298 2.886 -0.902 1.00 96.94 90 GLU A N 1
ATOM 709 C CA . GLU A 1 90 ? -8.869 1.603 -1.327 1.00 96.94 90 GLU A CA 1
ATOM 710 C C . GLU A 1 90 ? -9.537 0.871 -0.158 1.00 96.94 90 GLU A C 1
ATOM 712 O O . GLU A 1 90 ? -10.671 0.412 -0.299 1.00 96.94 90 GLU A O 1
ATOM 717 N N . ALA A 1 91 ? -8.895 0.832 1.011 1.00 97.38 91 ALA A N 1
ATOM 718 C CA . ALA A 1 91 ? -9.474 0.249 2.219 1.00 97.38 91 ALA A CA 1
ATOM 719 C C . ALA A 1 91 ? -10.704 1.027 2.702 1.00 97.38 91 ALA A C 1
ATOM 721 O O . ALA A 1 91 ? -11.742 0.424 2.977 1.00 97.38 91 ALA A O 1
ATOM 722 N N . ARG A 1 92 ? -10.656 2.366 2.696 1.00 97.50 92 ARG A N 1
ATOM 723 C CA . ARG A 1 92 ? -11.809 3.228 2.998 1.00 97.50 92 ARG A CA 1
ATOM 724 C C . ARG A 1 92 ? -12.980 2.941 2.061 1.00 97.50 92 ARG A C 1
ATOM 726 O O . ARG A 1 92 ? -14.113 2.809 2.514 1.00 97.50 92 ARG A O 1
ATOM 733 N N . LYS A 1 93 ? -12.724 2.737 0.762 1.00 97.00 93 LYS A N 1
ATOM 734 C CA . LYS A 1 93 ? -13.748 2.307 -0.210 1.00 97.00 93 LYS A CA 1
ATOM 735 C C . LYS A 1 93 ? -14.342 0.933 0.108 1.00 97.00 93 LYS A C 1
ATOM 737 O O . LYS A 1 93 ? -15.376 0.602 -0.470 1.00 97.00 93 LYS A O 1
ATOM 742 N N . ARG A 1 94 ? -13.758 0.128 0.998 1.00 97.56 94 ARG A N 1
ATOM 743 C CA . ARG A 1 94 ? -14.318 -1.143 1.492 1.00 97.56 94 ARG A CA 1
ATOM 744 C C . ARG A 1 94 ? -14.971 -1.030 2.869 1.00 97.56 94 ARG A C 1
ATOM 746 O O . ARG A 1 94 ? -15.460 -2.035 3.369 1.00 97.56 94 ARG A O 1
ATOM 753 N N . LEU A 1 95 ? -15.086 0.162 3.446 1.00 97.62 95 LEU A N 1
ATOM 754 C CA . LEU A 1 95 ? -15.880 0.368 4.655 1.00 97.62 95 LEU A CA 1
ATOM 755 C C . LEU A 1 95 ? -17.376 0.471 4.327 1.00 97.62 95 LEU A C 1
ATOM 757 O O . LEU A 1 95 ? -17.776 0.915 3.239 1.00 97.62 95 LEU A O 1
ATOM 761 N N . LYS A 1 96 ? -18.204 0.014 5.268 1.00 96.38 96 LYS A N 1
ATOM 762 C CA . LYS A 1 96 ? -19.625 0.375 5.343 1.00 96.38 96 LYS A CA 1
ATOM 763 C C . LYS A 1 96 ? -19.771 1.815 5.846 1.00 96.38 96 LYS A C 1
ATOM 765 O O . LYS A 1 96 ? -18.798 2.444 6.254 1.00 96.38 96 LYS A O 1
ATOM 770 N N . GLU A 1 97 ? -20.999 2.320 5.832 1.00 92.44 97 GLU A N 1
ATOM 771 C CA . GLU A 1 97 ? -21.339 3.560 6.528 1.00 92.44 97 GLU A CA 1
ATOM 772 C C . GLU A 1 97 ? -20.946 3.446 8.010 1.00 92.44 97 GLU A C 1
ATOM 774 O O . GLU A 1 97 ? -21.213 2.424 8.642 1.00 92.44 97 GLU A O 1
ATOM 779 N N . ASN A 1 98 ? -20.258 4.462 8.536 1.00 91.06 98 ASN A N 1
ATOM 780 C CA . ASN A 1 98 ? -19.671 4.493 9.886 1.00 91.06 98 ASN A CA 1
ATOM 781 C C . ASN A 1 98 ? -18.571 3.453 10.165 1.00 91.06 98 ASN A C 1
ATOM 783 O O . ASN A 1 98 ? -18.140 3.319 11.308 1.00 91.06 98 ASN A O 1
ATOM 787 N N . GLY A 1 99 ? -18.095 2.732 9.146 1.00 95.38 99 GLY A N 1
ATOM 788 C CA . GLY A 1 99 ? -16.966 1.828 9.310 1.00 95.38 99 GLY A CA 1
ATOM 789 C C . GLY A 1 99 ? -15.664 2.582 9.584 1.00 95.38 99 GLY A C 1
ATOM 790 O O . GLY A 1 99 ? -15.499 3.736 9.175 1.00 95.38 99 GLY A O 1
ATOM 791 N N . ILE A 1 100 ? -14.722 1.916 10.250 1.00 96.56 100 ILE A N 1
ATOM 792 C CA . ILE A 1 100 ? -13.432 2.506 10.628 1.00 96.56 100 ILE A CA 1
ATOM 793 C C . ILE A 1 100 ? -12.247 1.634 10.197 1.00 96.56 100 ILE A C 1
ATOM 795 O O . ILE A 1 100 ? -12.344 0.410 10.086 1.00 96.56 100 ILE A O 1
ATOM 799 N N . ILE A 1 101 ? -11.104 2.279 9.977 1.00 97.69 101 ILE A N 1
ATOM 800 C CA . ILE A 1 101 ? -9.791 1.642 9.886 1.00 97.69 101 ILE A CA 1
ATOM 801 C C . ILE A 1 101 ? -9.082 1.830 11.220 1.00 97.69 101 ILE A C 1
ATOM 803 O O . ILE A 1 101 ? -8.940 2.954 11.702 1.00 97.69 101 ILE A O 1
ATOM 807 N N . GLN A 1 102 ? -8.593 0.728 11.776 1.00 95.44 102 GLN A N 1
ATOM 808 C CA . GLN A 1 102 ? -7.683 0.720 12.909 1.00 95.44 102 GLN A CA 1
ATOM 809 C C . GLN A 1 102 ? -6.310 0.265 12.412 1.00 95.44 102 GLN A C 1
ATOM 811 O O . GLN A 1 102 ? -6.194 -0.796 11.802 1.00 95.44 102 GLN A O 1
ATOM 816 N N . LEU A 1 103 ? -5.274 1.068 12.642 1.00 95.31 103 LEU A N 1
ATOM 817 C CA . LEU A 1 103 ? -3.902 0.746 12.256 1.00 95.31 103 LEU A CA 1
ATOM 818 C C . LEU A 1 103 ? -2.992 0.728 13.471 1.00 95.31 103 LEU A C 1
ATOM 820 O O . LEU A 1 103 ? -2.830 1.752 14.126 1.00 95.31 103 LEU A O 1
ATOM 824 N N . SER A 1 104 ? -2.372 -0.418 13.738 1.00 92.06 104 SER A N 1
ATOM 825 C CA . SER A 1 104 ? -1.342 -0.567 14.764 1.00 92.06 104 SER A CA 1
ATOM 826 C C . SER A 1 104 ? 0.016 -0.775 14.121 1.00 92.06 104 SER A C 1
ATOM 828 O O . SER A 1 104 ? 0.177 -1.634 13.253 1.00 92.06 104 SER A O 1
ATOM 830 N N . PHE A 1 105 ? 1.003 0.000 14.568 1.00 90.00 105 PHE A N 1
ATOM 831 C CA . PHE A 1 105 ? 2.365 -0.114 14.065 1.00 90.00 105 PHE A CA 1
ATOM 832 C C . PHE A 1 105 ? 3.410 0.264 15.116 1.00 90.00 105 PHE A C 1
ATOM 834 O O . PHE A 1 105 ? 3.278 1.261 15.834 1.00 90.00 105 PHE A O 1
ATOM 841 N N . THR A 1 106 ? 4.509 -0.490 15.169 1.00 84.44 106 THR A N 1
ATOM 842 C CA . THR A 1 106 ? 5.651 -0.163 16.029 1.00 84.44 106 THR A CA 1
ATOM 843 C C . THR A 1 106 ? 6.478 0.934 15.380 1.00 84.44 106 THR A C 1
ATOM 845 O O . THR A 1 106 ? 7.325 0.691 14.527 1.00 84.44 106 THR A O 1
ATOM 848 N N . THR A 1 107 ? 6.252 2.182 15.778 1.00 74.62 107 THR A N 1
ATOM 849 C CA . THR A 1 107 ? 7.065 3.294 15.279 1.00 74.62 107 THR A CA 1
ATOM 850 C C . THR A 1 107 ? 8.280 3.504 16.183 1.00 74.62 107 THR A C 1
ATOM 852 O O . THR A 1 107 ? 8.131 3.832 17.362 1.00 74.62 107 THR A O 1
ATOM 855 N N . MET A 1 108 ? 9.484 3.409 15.629 1.00 72.56 108 MET A N 1
ATOM 856 C CA . MET A 1 108 ? 10.709 3.753 16.364 1.00 72.56 108 MET A CA 1
ATOM 857 C C . MET A 1 108 ? 11.004 5.264 16.377 1.00 72.56 108 MET A C 1
ATOM 859 O O . MET A 1 108 ? 11.817 5.730 17.166 1.00 72.56 108 MET A O 1
ATOM 863 N N . ASN A 1 109 ? 10.339 6.041 15.514 1.00 82.31 109 ASN A N 1
ATOM 864 C CA . ASN A 1 109 ? 10.547 7.479 15.351 1.00 82.31 109 ASN A CA 1
ATOM 865 C C . ASN A 1 109 ? 9.188 8.215 15.340 1.00 82.31 109 ASN A C 1
ATOM 867 O O . ASN A 1 109 ? 8.314 7.806 14.570 1.00 82.31 109 ASN A O 1
ATOM 871 N N . PRO A 1 110 ? 8.997 9.300 16.121 1.00 86.38 110 PRO A N 1
ATOM 872 C CA . PRO A 1 110 ? 7.786 10.130 16.077 1.00 86.38 110 PRO A CA 1
ATOM 873 C C . PRO A 1 110 ? 7.411 10.630 14.676 1.00 86.38 110 PRO A C 1
ATOM 875 O O . PRO A 1 110 ? 6.229 10.694 14.344 1.00 86.38 110 PRO A O 1
ATOM 878 N N . ALA A 1 111 ? 8.400 10.898 13.817 1.00 90.75 111 ALA A N 1
ATOM 879 C CA . ALA A 1 111 ? 8.167 11.277 12.427 1.00 90.75 111 ALA A CA 1
ATOM 880 C C . ALA A 1 111 ? 7.452 10.163 11.637 1.00 90.75 111 ALA A C 1
ATOM 882 O O . ALA A 1 111 ? 6.610 10.437 10.792 1.00 90.75 111 ALA A O 1
ATOM 883 N N . LEU A 1 112 ? 7.707 8.885 11.933 1.00 89.94 112 LEU A N 1
ATOM 884 C CA . LEU A 1 112 ? 6.965 7.804 11.279 1.00 89.94 112 LEU A CA 1
ATOM 885 C C . LEU A 1 112 ? 5.486 7.797 11.705 1.00 89.94 112 LEU A C 1
ATOM 887 O O . LEU A 1 112 ? 4.611 7.577 10.873 1.00 89.94 112 LEU A O 1
ATOM 891 N N . GLY A 1 113 ? 5.204 8.102 12.976 1.00 92.06 113 GLY A N 1
ATOM 892 C CA . GLY A 1 113 ? 3.835 8.277 13.469 1.00 92.06 113 GLY A CA 1
ATOM 893 C C . GLY A 1 113 ? 3.116 9.447 12.791 1.00 92.06 113 GLY A C 1
ATOM 894 O O . GLY A 1 113 ? 2.008 9.279 12.287 1.00 92.06 113 GLY A O 1
ATOM 895 N N . GLN A 1 114 ? 3.787 10.597 12.671 1.00 94.31 114 GLN A N 1
ATOM 896 C CA . GLN A 1 114 ? 3.271 11.749 11.923 1.00 94.31 114 GLN A CA 1
ATOM 897 C C . GLN A 1 114 ? 2.968 11.391 10.463 1.00 94.31 114 GLN A C 1
ATOM 899 O O . GLN A 1 114 ? 1.946 11.804 9.917 1.00 94.31 114 GLN A O 1
ATOM 904 N N . LYS A 1 115 ? 3.836 10.604 9.825 1.00 94.75 115 LYS A N 1
ATOM 905 C CA . LYS A 1 115 ? 3.643 10.172 8.443 1.00 94.75 115 LYS A CA 1
ATOM 906 C C . LYS A 1 115 ? 2.373 9.331 8.289 1.00 94.75 115 LYS A C 1
ATOM 908 O O . LYS A 1 115 ? 1.576 9.621 7.402 1.00 94.75 115 LYS A O 1
ATOM 913 N N . PHE A 1 116 ? 2.133 8.354 9.170 1.00 95.19 116 PHE A N 1
ATOM 914 C CA . PHE A 1 116 ? 0.865 7.609 9.192 1.00 95.19 116 PHE A CA 1
ATOM 915 C C . PHE A 1 116 ? -0.342 8.523 9.396 1.00 95.19 116 PHE A C 1
ATOM 917 O O . PHE A 1 116 ? -1.318 8.411 8.655 1.00 95.19 116 PHE A O 1
ATOM 924 N N . TYR A 1 117 ? -0.248 9.460 10.342 1.00 96.00 117 TYR A N 1
ATOM 925 C CA . TYR A 1 117 ? -1.298 10.438 10.611 1.00 96.00 117 TYR A CA 1
ATOM 926 C C . TYR A 1 117 ? -1.679 11.232 9.355 1.00 96.00 117 TYR A C 1
ATOM 928 O O . TYR A 1 117 ? -2.850 11.288 8.983 1.00 96.00 117 TYR A O 1
ATOM 936 N N . LEU A 1 118 ? -0.688 11.793 8.654 1.00 96.88 118 LEU A N 1
ATOM 937 C CA . LEU A 1 118 ? -0.908 12.573 7.432 1.00 96.88 118 LEU A CA 1
ATOM 938 C C . LEU A 1 118 ? -1.470 11.726 6.287 1.00 96.88 118 LEU A C 1
ATOM 940 O O . LEU A 1 118 ? -2.316 12.209 5.536 1.00 96.88 118 LEU A O 1
ATOM 944 N N . MET A 1 119 ? -1.010 10.482 6.138 1.00 97.62 119 MET A N 1
ATOM 945 C CA . MET A 1 119 ? -1.503 9.588 5.086 1.00 97.62 119 MET A CA 1
ATOM 946 C C . MET A 1 119 ? -2.955 9.169 5.324 1.00 97.62 119 MET A C 1
ATOM 948 O O . MET A 1 119 ? -3.751 9.195 4.389 1.00 97.62 119 MET A O 1
ATOM 952 N N . LEU A 1 120 ? -3.318 8.838 6.567 1.00 97.94 120 LEU A N 1
ATOM 953 C CA . LEU A 1 120 ? -4.703 8.541 6.938 1.00 97.94 120 LEU A CA 1
ATOM 954 C C . LEU A 1 120 ? -5.589 9.782 6.781 1.00 97.94 120 LEU A C 1
ATOM 956 O O . LEU A 1 120 ? -6.645 9.689 6.164 1.00 97.94 120 LEU A O 1
ATOM 960 N N . LYS A 1 121 ? -5.134 10.958 7.229 1.00 97.38 121 LYS A N 1
ATOM 961 C CA . LYS A 1 121 ? -5.861 12.221 7.028 1.00 97.38 121 LYS A CA 1
ATOM 962 C C . LYS A 1 121 ? -6.152 12.483 5.546 1.00 97.38 121 LYS A C 1
ATOM 964 O O . LYS A 1 121 ? -7.279 12.798 5.184 1.00 97.38 121 LYS A O 1
ATOM 969 N N . ASP A 1 122 ? -5.164 12.293 4.672 1.00 97.56 122 ASP A N 1
ATOM 970 C CA . ASP A 1 122 ? -5.312 12.469 3.218 1.00 97.56 122 ASP A CA 1
ATOM 971 C C . ASP A 1 122 ? -6.199 11.396 2.555 1.00 97.56 122 ASP A C 1
ATOM 973 O O . ASP A 1 122 ? -6.890 11.654 1.565 1.00 97.56 122 ASP A O 1
ATOM 977 N N . ALA A 1 123 ? -6.211 10.176 3.095 1.00 97.88 123 ALA A N 1
ATOM 978 C CA . ALA A 1 123 ? -7.078 9.104 2.612 1.00 97.88 123 ALA A CA 1
ATOM 979 C C . ALA A 1 123 ? -8.558 9.302 2.990 1.00 97.88 123 ALA A C 1
ATOM 981 O O . ALA A 1 123 ? -9.450 8.819 2.284 1.00 97.88 123 ALA A O 1
ATOM 982 N N . PHE A 1 124 ? -8.819 10.040 4.071 1.00 97.25 124 PHE A N 1
ATOM 983 C CA . PHE A 1 124 ? -10.151 10.396 4.568 1.00 97.25 124 PHE A CA 1
ATOM 984 C C . PHE A 1 124 ? -10.528 11.859 4.262 1.00 97.25 124 PHE A C 1
ATOM 986 O O . PHE A 1 124 ? -11.231 12.502 5.036 1.00 97.25 124 PHE A O 1
ATOM 993 N N . ASP A 1 125 ? -10.074 12.387 3.121 1.00 96.00 125 ASP A N 1
ATOM 994 C CA . ASP A 1 125 ? -10.420 13.721 2.593 1.00 96.00 125 ASP A CA 1
ATOM 995 C C . ASP A 1 125 ? -10.156 14.880 3.573 1.00 96.00 125 ASP A C 1
ATOM 997 O O . ASP A 1 125 ? -10.917 15.842 3.657 1.00 96.00 125 ASP A O 1
ATOM 1001 N N . GLY A 1 126 ? -9.072 14.788 4.343 1.00 95.12 126 GLY A N 1
ATOM 1002 C CA . GLY A 1 126 ? -8.665 15.809 5.306 1.00 95.12 126 GLY A CA 1
ATOM 1003 C C . GLY A 1 126 ? -9.219 15.613 6.718 1.00 95.12 126 GLY A C 1
ATOM 1004 O O . GLY A 1 126 ? -8.840 16.377 7.607 1.00 95.12 126 GLY A O 1
ATOM 1005 N N . LYS A 1 127 ? -10.062 14.600 6.963 1.00 95.25 127 LYS A N 1
ATOM 1006 C CA . LYS A 1 127 ? -10.561 14.287 8.310 1.00 95.25 127 LYS A CA 1
ATOM 1007 C C . LYS A 1 127 ? -9.436 13.759 9.192 1.00 95.25 127 LYS A C 1
ATOM 1009 O O . LYS A 1 127 ? -8.757 12.793 8.846 1.00 95.25 127 LYS A O 1
ATOM 1014 N N . SER A 1 128 ? -9.250 14.396 10.340 1.00 95.88 128 SER A N 1
ATOM 1015 C CA . SER A 1 128 ? -8.200 14.046 11.290 1.00 95.88 128 SER A CA 1
ATOM 1016 C C . SER A 1 128 ? -8.457 12.673 11.917 1.00 95.88 128 SER A C 1
ATOM 1018 O O . SER A 1 128 ? -9.519 12.481 12.509 1.00 95.88 128 SER A O 1
ATOM 1020 N N . PRO A 1 129 ? -7.519 11.715 11.808 1.00 96.81 129 PRO A N 1
ATOM 1021 C CA . PRO A 1 129 ? -7.606 10.462 12.541 1.00 96.81 129 PRO A CA 1
ATOM 1022 C C . PRO A 1 129 ? -7.307 10.693 14.027 1.00 96.81 129 PRO A C 1
ATOM 1024 O O . PRO A 1 129 ? -6.650 11.665 14.407 1.00 96.81 129 PRO A O 1
ATOM 1027 N N . LEU A 1 130 ? -7.738 9.756 14.863 1.00 95.81 130 LEU A N 1
ATOM 1028 C CA . LEU A 1 130 ? -7.298 9.673 16.252 1.00 95.81 130 LEU A CA 1
ATOM 1029 C C . LEU A 1 130 ? -5.987 8.893 16.309 1.00 95.81 130 LEU A C 1
ATOM 1031 O O . LEU A 1 130 ? -5.794 7.936 15.554 1.00 95.81 130 LEU A O 1
ATOM 1035 N N . ALA A 1 131 ? -5.082 9.300 17.192 1.00 94.19 131 ALA A N 1
ATOM 1036 C CA . ALA A 1 131 ? -3.770 8.693 17.340 1.00 94.19 131 ALA A CA 1
ATOM 1037 C C . ALA A 1 131 ? -3.450 8.454 18.810 1.00 94.19 131 ALA A C 1
ATOM 1039 O O . ALA A 1 131 ? -3.352 9.380 19.612 1.00 94.19 131 ALA A O 1
ATOM 1040 N N . TYR A 1 132 ? -3.220 7.192 19.136 1.00 91.62 132 TYR A N 1
ATOM 1041 C CA . TYR A 1 132 ? -2.990 6.725 20.485 1.00 91.62 132 TYR A CA 1
ATOM 1042 C C . TYR A 1 132 ? -1.693 5.952 20.590 1.00 91.62 132 TYR A C 1
ATOM 1044 O O . TYR A 1 132 ? -1.192 5.343 19.645 1.00 91.62 132 TYR A O 1
ATOM 1052 N N . LYS A 1 133 ? -1.185 5.932 21.805 1.00 88.69 133 LYS A N 1
ATOM 1053 C CA . LYS A 1 133 ? -0.121 5.060 22.265 1.00 88.69 133 LYS A CA 1
ATOM 1054 C C . LYS A 1 133 ? -0.736 4.181 23.348 1.00 88.69 133 LYS A C 1
ATOM 1056 O O . LYS A 1 133 ? -1.072 4.711 24.398 1.00 88.69 133 LYS A O 1
ATOM 1061 N N . VAL A 1 134 ? -0.952 2.895 23.073 1.00 83.56 134 VAL A N 1
ATOM 1062 C CA . VAL A 1 134 ? -1.695 1.976 23.959 1.00 83.56 134 VAL A CA 1
ATOM 1063 C C . VAL A 1 134 ? -0.734 0.957 24.577 1.00 83.56 134 VAL A C 1
ATOM 1065 O O . VAL A 1 134 ? 0.185 0.487 23.907 1.00 83.56 134 VAL A O 1
ATOM 1068 N N . GLY A 1 135 ? -0.918 0.635 25.857 1.00 79.69 135 GLY A N 1
ATOM 1069 C CA . GLY A 1 135 ? -0.100 -0.326 26.600 1.00 79.69 135 GLY A CA 1
ATOM 1070 C C . GLY A 1 135 ? -0.802 -0.818 27.865 1.00 79.69 135 GLY A C 1
ATOM 1071 O O . GLY A 1 135 ? -1.894 -0.363 28.193 1.00 79.69 135 GLY A O 1
ATOM 1072 N N . HIS A 1 136 ? -0.176 -1.751 28.587 1.00 72.75 136 HIS A N 1
ATOM 1073 C CA . HIS A 1 136 ? -0.699 -2.231 29.876 1.00 72.75 136 HIS A CA 1
ATOM 1074 C C . HIS A 1 136 ? -0.607 -1.153 30.971 1.00 72.75 136 HIS A C 1
ATOM 1076 O O . HIS A 1 136 ? -1.376 -1.136 31.925 1.00 72.75 136 HIS A O 1
ATOM 1082 N N . ASP A 1 137 ? 0.345 -0.239 30.825 1.00 73.38 137 ASP A N 1
ATOM 1083 C CA . ASP A 1 137 ? 0.479 0.995 31.584 1.00 73.38 137 ASP A CA 1
ATOM 1084 C C . ASP A 1 137 ? 1.224 2.030 30.724 1.00 73.38 137 ASP A C 1
ATOM 1086 O O . ASP A 1 137 ? 1.776 1.702 29.670 1.00 73.38 137 ASP A O 1
ATOM 1090 N N . LYS A 1 138 ? 1.324 3.278 31.196 1.00 74.31 138 LYS A N 1
ATOM 1091 C CA . LYS A 1 138 ? 2.061 4.345 30.491 1.00 74.31 138 LYS A CA 1
ATOM 1092 C C . LYS A 1 138 ? 3.558 4.062 30.276 1.00 74.31 138 LY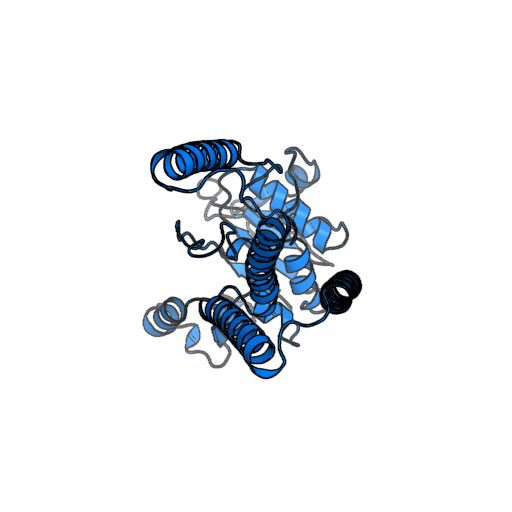S A C 1
ATOM 1094 O O . LYS A 1 138 ? 4.185 4.755 29.477 1.00 74.31 138 LYS A O 1
ATOM 1099 N N . LYS A 1 139 ? 4.148 3.083 30.972 1.00 71.56 139 LYS A N 1
ATOM 1100 C CA . LYS A 1 139 ? 5.578 2.727 30.893 1.00 71.56 139 LYS A CA 1
ATOM 1101 C C . LYS A 1 139 ? 5.858 1.614 29.876 1.00 71.56 139 LYS A C 1
ATOM 1103 O O . LYS A 1 139 ? 6.982 1.514 29.396 1.00 71.56 139 LYS A O 1
ATOM 1108 N N . THR A 1 140 ? 4.855 0.807 29.542 1.00 69.06 140 THR A N 1
ATOM 1109 C CA . THR A 1 140 ? 4.932 -0.369 28.652 1.00 69.06 140 THR A CA 1
ATOM 1110 C C . THR A 1 140 ? 4.383 -0.105 27.249 1.00 69.06 140 THR A C 1
ATOM 1112 O O . THR A 1 140 ? 4.314 -1.008 26.417 1.00 69.06 140 THR A O 1
ATOM 1115 N N . ILE A 1 141 ? 4.012 1.142 26.960 1.00 69.50 141 ILE A N 1
ATOM 1116 C CA . ILE A 1 141 ? 3.510 1.572 25.656 1.00 69.50 141 ILE A CA 1
ATOM 1117 C C . ILE A 1 141 ? 4.563 1.333 24.571 1.00 69.50 141 ILE A C 1
ATOM 1119 O O . ILE A 1 141 ? 5.632 1.950 24.564 1.00 69.50 141 ILE A O 1
ATOM 1123 N N . THR A 1 142 ? 4.210 0.496 23.597 1.00 67.62 142 THR 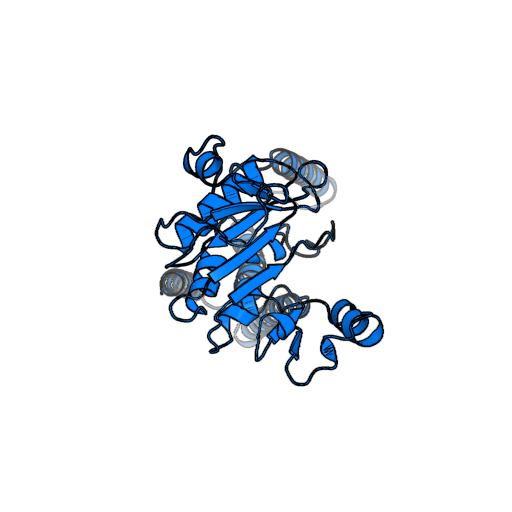A N 1
ATOM 1124 C CA . THR A 1 142 ? 5.037 0.226 22.419 1.00 67.62 142 THR A CA 1
ATOM 1125 C C . THR A 1 142 ? 4.196 0.374 21.149 1.00 67.62 142 THR A C 1
ATOM 1127 O O . THR A 1 142 ? 3.174 -0.275 20.967 1.00 67.62 142 THR A O 1
ATOM 1130 N N . GLY A 1 143 ? 4.616 1.276 20.257 1.00 79.00 143 GLY A N 1
ATOM 1131 C CA . GLY A 1 143 ? 3.921 1.550 18.994 1.00 79.00 143 GLY A CA 1
ATOM 1132 C C . GLY A 1 143 ? 2.772 2.560 19.076 1.00 79.00 143 GLY A C 1
ATOM 1133 O O . GLY A 1 143 ? 2.416 3.048 20.144 1.00 79.00 143 GLY A O 1
ATOM 1134 N N . HIS A 1 144 ? 2.238 2.917 17.909 1.00 89.31 144 HIS A N 1
ATOM 1135 C CA . HIS A 1 144 ? 1.076 3.791 17.765 1.00 89.31 144 HIS A CA 1
ATOM 1136 C C . HIS A 1 144 ? -0.110 2.998 17.231 1.00 89.31 144 HIS A C 1
ATOM 1138 O O . HIS A 1 144 ? 0.050 2.089 16.417 1.00 89.31 144 HIS A O 1
ATOM 1144 N N . THR A 1 145 ? -1.294 3.388 17.679 1.00 92.62 145 THR A N 1
ATOM 1145 C CA . THR A 1 145 ? -2.590 2.952 17.180 1.00 92.62 145 THR A CA 1
ATOM 1146 C C . THR A 1 145 ? -3.305 4.161 16.599 1.00 92.62 145 THR A C 1
ATOM 1148 O O . THR A 1 145 ? -3.515 5.145 17.299 1.00 92.62 145 THR A O 1
ATOM 1151 N N . PHE A 1 146 ? -3.690 4.090 15.335 1.00 95.06 146 PHE A N 1
ATOM 1152 C CA . PHE A 1 146 ? -4.473 5.113 14.661 1.00 95.06 146 PHE A CA 1
ATOM 1153 C C . PHE A 1 146 ? -5.878 4.594 14.397 1.00 95.06 146 PHE A C 1
ATOM 1155 O O . PHE A 1 146 ? -6.052 3.416 14.076 1.00 95.06 146 PHE A O 1
ATOM 1162 N N . VAL A 1 147 ? -6.865 5.476 14.501 1.00 96.25 147 VAL A N 1
ATOM 1163 C CA . VAL A 1 147 ? -8.258 5.187 14.161 1.00 96.25 147 VAL A CA 1
ATOM 1164 C C . VAL A 1 147 ? -8.735 6.245 13.178 1.00 96.25 147 VAL A C 1
ATOM 1166 O O . VAL A 1 147 ? -8.677 7.438 13.466 1.00 96.25 147 VAL A O 1
ATOM 1169 N N . ALA A 1 148 ? -9.186 5.812 12.005 1.00 97.31 148 ALA A N 1
ATOM 1170 C CA . ALA A 1 148 ? -9.648 6.684 10.934 1.00 97.31 148 ALA A CA 1
ATOM 1171 C C . ALA A 1 148 ? -11.026 6.235 10.439 1.00 97.31 148 ALA A C 1
ATOM 1173 O O . ALA A 1 148 ? -11.275 5.046 10.252 1.00 97.31 148 ALA A O 1
ATOM 1174 N N . GLY A 1 149 ? -11.926 7.184 10.223 1.00 95.25 149 GLY A N 1
ATOM 1175 C CA . GLY A 1 149 ? -13.311 6.923 9.852 1.00 95.25 149 GLY A CA 1
ATOM 1176 C C . GLY A 1 149 ? -14.060 8.227 9.634 1.00 95.25 149 GLY A C 1
ATOM 1177 O O . GLY A 1 149 ? -13.593 9.294 10.032 1.00 95.25 149 GLY A O 1
ATOM 1178 N N . ASP A 1 150 ? -15.232 8.152 9.007 1.00 89.81 150 ASP A N 1
ATOM 1179 C CA . ASP A 1 150 ? -16.046 9.349 8.777 1.00 89.81 150 ASP A CA 1
ATOM 1180 C C . ASP A 1 150 ? -16.671 9.898 10.067 1.00 89.81 150 ASP A C 1
ATOM 1182 O O . ASP A 1 150 ? -16.907 11.103 10.148 1.00 89.81 150 ASP A O 1
ATOM 1186 N N . PHE A 1 151 ? -16.887 9.020 11.053 1.00 86.31 151 PHE A N 1
ATOM 1187 C CA . PHE A 1 151 ? -17.490 9.309 12.351 1.00 86.31 151 PHE A CA 1
ATOM 1188 C C . PHE A 1 151 ? -16.717 8.567 13.445 1.00 86.31 151 PHE A C 1
ATOM 1190 O O . PHE A 1 151 ? -17.122 7.502 13.904 1.00 86.31 151 PHE A O 1
ATOM 1197 N N . ILE A 1 152 ? -15.561 9.110 13.823 1.00 89.50 152 ILE A N 1
ATOM 1198 C CA . ILE A 1 152 ? -14.745 8.571 14.916 1.00 89.50 152 ILE A CA 1
ATOM 1199 C C . ILE A 1 152 ? -15.009 9.350 16.201 1.00 89.50 152 ILE A C 1
ATOM 1201 O O . ILE A 1 152 ? -15.187 10.567 16.176 1.00 89.50 152 ILE A O 1
ATOM 1205 N N . GLN A 1 153 ? -15.046 8.633 17.318 1.00 83.75 153 GLN A N 1
ATOM 1206 C CA . GLN A 1 153 ? -15.191 9.197 18.655 1.00 83.75 153 GLN A CA 1
ATOM 1207 C C . GLN A 1 153 ? -14.033 8.716 19.519 1.00 83.75 153 GLN A C 1
ATOM 1209 O O . GLN A 1 153 ? -13.519 7.612 19.317 1.00 83.75 153 GLN A O 1
ATOM 1214 N N . GLU A 1 154 ? -13.625 9.547 20.475 1.00 80.75 154 GLU A N 1
ATOM 1215 C CA . GLU A 1 154 ? -12.682 9.111 21.498 1.00 80.75 154 GLU A CA 1
ATOM 1216 C C . GLU A 1 154 ? -13.275 7.931 22.281 1.00 80.75 154 GLU A C 1
ATOM 1218 O O . GLU A 1 154 ? -14.478 7.918 22.563 1.00 80.75 154 GLU A O 1
ATOM 1223 N N . PRO A 1 155 ? -12.458 6.927 22.634 1.00 77.25 155 PRO A N 1
ATOM 1224 C CA . PRO A 1 155 ? -12.946 5.772 23.365 1.00 77.25 155 PRO A CA 1
ATOM 1225 C C . PRO A 1 155 ? -13.398 6.193 24.770 1.00 77.25 155 PRO A C 1
ATOM 1227 O O . PRO A 1 155 ? -12.578 6.566 25.608 1.00 77.25 155 PRO A O 1
ATOM 1230 N N . SER A 1 156 ? -14.703 6.102 25.040 1.00 76.56 156 SER A N 1
ATOM 1231 C CA . SER A 1 156 ? -15.288 6.403 26.356 1.00 76.56 156 SER A CA 1
ATOM 1232 C C . SER A 1 156 ? -14.900 5.383 27.426 1.00 76.56 156 SER A C 1
ATOM 1234 O O . SER A 1 156 ? -14.814 5.720 28.606 1.00 76.56 156 SER A O 1
ATOM 1236 N N . ASP A 1 157 ? -14.649 4.146 26.999 1.00 80.75 157 ASP A N 1
ATOM 1237 C CA . ASP A 1 157 ? -14.556 2.986 27.886 1.00 80.75 157 ASP A CA 1
ATOM 1238 C C . ASP A 1 157 ? -13.104 2.581 28.178 1.00 80.75 157 ASP A C 1
ATOM 1240 O O . ASP A 1 157 ? -12.866 1.684 28.988 1.00 80.75 157 ASP A O 1
ATOM 1244 N N . LEU A 1 158 ? -12.115 3.225 27.539 1.00 78.31 158 LEU A N 1
ATOM 1245 C CA . LEU A 1 158 ? -10.706 2.953 27.819 1.00 78.31 158 LEU A CA 1
ATOM 1246 C C . LEU A 1 158 ? -10.254 3.698 29.086 1.00 78.31 158 LEU A C 1
ATOM 1248 O O . LEU A 1 158 ? -10.313 4.930 29.135 1.00 78.31 158 LEU A O 1
ATOM 1252 N N . PRO A 1 159 ? -9.703 2.995 30.091 1.00 82.81 159 PRO A N 1
ATOM 1253 C CA . PRO A 1 159 ? -9.049 3.643 31.218 1.00 82.81 159 PRO A CA 1
ATOM 1254 C C . PRO A 1 159 ? -7.924 4.578 30.748 1.00 82.81 159 PRO A C 1
ATOM 1256 O O . PRO A 1 159 ? -7.021 4.166 30.019 1.00 82.81 159 PRO A O 1
ATOM 1259 N N . LYS A 1 160 ? -7.935 5.831 31.224 1.00 82.00 160 LYS A N 1
ATOM 1260 C CA . LYS A 1 160 ? -6.965 6.887 30.854 1.00 82.00 160 LYS A CA 1
ATOM 1261 C C . LYS A 1 160 ? -5.502 6.570 31.192 1.00 82.00 160 LYS A C 1
ATOM 1263 O O . LYS A 1 160 ? -4.595 7.294 30.783 1.00 82.00 160 LYS A O 1
ATOM 1268 N N . ASP A 1 161 ? -5.258 5.516 31.961 1.00 82.62 161 ASP A N 1
ATOM 1269 C CA . ASP A 1 161 ? -3.914 5.056 32.309 1.00 82.62 161 ASP A CA 1
ATOM 1270 C C . ASP A 1 161 ? -3.346 4.015 31.339 1.00 82.62 161 ASP A C 1
ATOM 1272 O O . ASP A 1 161 ? -2.147 3.737 31.386 1.00 82.62 161 ASP A O 1
ATOM 1276 N N . LEU A 1 162 ? -4.170 3.500 30.421 1.00 82.75 162 LEU A N 1
ATOM 1277 C CA . LEU A 1 162 ? -3.771 2.513 29.411 1.00 82.75 162 LEU A CA 1
ATOM 1278 C C . LEU A 1 162 ? -3.381 3.140 28.071 1.00 82.75 162 LEU A C 1
ATOM 1280 O O . LEU A 1 162 ? -2.871 2.445 27.190 1.00 82.75 162 LEU A O 1
ATOM 1284 N N . TYR A 1 163 ? -3.613 4.443 27.895 1.00 86.81 163 TYR A N 1
ATOM 1285 C CA . TYR A 1 163 ? -3.268 5.124 26.657 1.00 86.81 163 TYR A CA 1
ATOM 1286 C C . TYR A 1 163 ? -2.732 6.542 26.856 1.00 86.81 163 TYR A C 1
ATOM 1288 O O . TYR A 1 163 ? -2.959 7.200 27.872 1.00 86.81 163 TYR A O 1
ATOM 1296 N N . ILE A 1 164 ? -2.001 7.007 25.846 1.00 88.81 164 ILE A N 1
ATOM 1297 C CA . ILE A 1 164 ? -1.604 8.402 25.665 1.00 88.81 164 ILE A CA 1
ATOM 1298 C C . ILE A 1 164 ? -2.220 8.880 24.355 1.00 88.81 164 ILE A C 1
ATOM 1300 O O . ILE A 1 164 ? -2.001 8.261 23.312 1.00 88.81 164 ILE A O 1
ATOM 1304 N N . ASP A 1 165 ? -2.978 9.972 24.416 1.00 91.19 165 ASP A N 1
ATOM 1305 C CA . ASP A 1 165 ? -3.513 10.642 23.235 1.00 91.19 165 ASP A CA 1
ATOM 1306 C C . ASP A 1 165 ? -2.452 11.550 22.605 1.00 91.19 165 ASP A C 1
ATOM 1308 O O . ASP A 1 165 ? -1.871 12.411 23.267 1.00 91.19 165 ASP A O 1
ATOM 1312 N N . LEU A 1 166 ? -2.187 11.323 21.322 1.00 91.62 166 LEU A N 1
ATOM 1313 C CA . LEU A 1 166 ? -1.224 12.056 20.504 1.00 91.62 166 LEU A CA 1
ATOM 1314 C C . LEU A 1 166 ? -1.901 12.755 19.318 1.00 91.62 166 LEU A C 1
ATOM 1316 O O . LEU A 1 166 ? -1.216 13.330 18.472 1.00 91.62 166 LEU A O 1
ATOM 1320 N N . SER A 1 167 ? -3.234 12.734 19.248 1.00 93.06 167 SER A N 1
ATOM 1321 C CA . SER A 1 167 ? -4.016 13.279 18.134 1.00 93.06 167 SER A CA 1
ATOM 1322 C C . SER A 1 167 ? -3.727 14.766 17.941 1.00 93.06 167 SER A C 1
ATOM 1324 O O . SER A 1 167 ? -3.364 15.185 16.845 1.00 93.06 167 SER A O 1
ATOM 1326 N N . ALA A 1 168 ? -3.771 15.554 19.021 1.00 92.75 168 ALA A N 1
ATOM 1327 C CA . ALA A 1 168 ? -3.441 16.980 18.981 1.00 92.75 168 ALA A CA 1
ATOM 1328 C C . ALA A 1 168 ? -1.965 17.239 18.622 1.00 92.75 168 ALA A C 1
ATOM 1330 O O . ALA A 1 168 ? -1.656 18.196 17.910 1.00 92.75 168 ALA A O 1
ATOM 1331 N N . GLN A 1 169 ? -1.049 16.375 19.078 1.00 92.69 169 GLN A N 1
ATOM 1332 C CA . GLN A 1 169 ? 0.372 16.498 18.751 1.00 92.69 169 GLN A CA 1
ATOM 1333 C C . GLN A 1 169 ? 0.599 16.331 17.246 1.00 92.69 169 GLN A C 1
ATOM 1335 O O . GLN A 1 169 ? 1.275 17.160 16.637 1.00 92.69 169 GLN A O 1
ATOM 1340 N N . PHE A 1 170 ? 0.027 15.296 16.632 1.00 93.44 170 PHE A N 1
ATOM 1341 C CA . PHE A 1 170 ? 0.195 15.075 15.197 1.00 93.44 170 PHE A CA 1
ATOM 1342 C C . PHE A 1 170 ? -0.610 16.054 14.340 1.00 93.44 170 PHE A C 1
ATOM 1344 O O . PHE A 1 170 ? -0.132 16.449 13.274 1.00 93.44 170 PHE A O 1
ATOM 1351 N N . GLU A 1 171 ? -1.773 16.510 14.809 1.00 94.31 171 GLU A N 1
ATOM 1352 C CA . GLU A 1 171 ? -2.551 17.559 14.137 1.00 94.31 171 GLU A CA 1
ATOM 1353 C C . GLU A 1 171 ? -1.761 18.874 14.052 1.00 94.31 171 GLU A C 1
ATOM 1355 O O . GLU A 1 171 ? -1.806 19.552 13.028 1.00 94.31 171 GLU A O 1
ATOM 1360 N N . SER A 1 172 ? -0.960 19.195 15.079 1.00 93.12 172 SER A N 1
ATOM 1361 C CA . SER A 1 172 ? -0.089 20.381 15.070 1.00 93.12 172 SER A CA 1
ATOM 1362 C C . SER A 1 172 ? 1.014 20.337 14.004 1.00 93.12 172 SER A C 1
ATOM 1364 O O . SER A 1 172 ? 1.597 21.371 13.684 1.00 93.12 172 SER A O 1
ATOM 1366 N N . GLY A 1 173 ? 1.321 19.154 13.455 1.00 88.88 173 GLY A N 1
ATOM 1367 C CA . GLY A 1 173 ? 2.360 18.991 12.439 1.00 88.88 173 GLY A CA 1
ATOM 1368 C C . GLY A 1 173 ? 3.780 19.226 12.961 1.00 88.88 173 GLY A C 1
ATOM 1369 O O . GLY A 1 173 ? 4.638 19.675 12.205 1.00 88.88 173 GLY A O 1
ATOM 1370 N N . GLN A 1 174 ? 4.045 18.923 14.240 1.00 87.44 174 GLN A N 1
ATOM 1371 C CA . GLN A 1 174 ? 5.344 19.157 14.890 1.00 87.44 174 GLN A CA 1
ATOM 1372 C C . GLN A 1 174 ? 6.536 18.565 14.112 1.00 87.44 174 GLN A C 1
ATOM 1374 O O . GLN A 1 174 ? 7.644 19.102 14.157 1.00 87.44 174 GLN A O 1
ATOM 1379 N N . TYR A 1 175 ? 6.319 17.456 13.401 1.00 88.31 175 TYR A N 1
ATOM 1380 C CA . TYR A 1 175 ? 7.337 16.799 12.588 1.00 88.31 175 TYR A CA 1
ATOM 1381 C C . TYR A 1 175 ? 7.037 16.993 11.099 1.00 88.31 175 TYR A C 1
ATOM 1383 O O . TYR A 1 175 ? 5.977 16.615 10.609 1.00 88.31 175 TYR A O 1
ATOM 1391 N N . TYR A 1 176 ? 7.988 17.535 10.339 1.00 90.00 176 TYR A N 1
ATOM 1392 C CA . TYR A 1 176 ? 7.846 17.595 8.885 1.00 90.00 176 TYR A CA 1
ATOM 1393 C C . TYR A 1 176 ? 8.045 16.206 8.272 1.00 90.00 176 TYR A C 1
ATOM 1395 O O . TYR A 1 176 ? 9.086 15.576 8.485 1.00 90.00 176 TYR A O 1
ATOM 1403 N N . THR A 1 177 ? 7.054 15.731 7.512 1.00 92.75 177 THR A N 1
ATOM 1404 C CA . THR A 1 177 ? 7.102 14.420 6.856 1.00 92.75 177 THR A CA 1
ATOM 1405 C C . THR A 1 177 ? 6.370 14.420 5.522 1.00 92.75 177 THR A C 1
ATOM 1407 O O . THR A 1 177 ? 5.324 15.046 5.368 1.00 92.75 177 THR A O 1
ATOM 1410 N N . ASP A 1 178 ? 6.916 13.679 4.566 1.00 94.12 178 ASP A N 1
ATOM 1411 C CA . ASP A 1 178 ? 6.316 13.419 3.270 1.00 94.12 178 ASP A CA 1
ATOM 1412 C C . ASP A 1 178 ? 5.461 12.155 3.312 1.00 94.12 178 ASP A C 1
ATOM 1414 O O . ASP A 1 178 ? 5.882 11.103 3.806 1.00 94.12 178 ASP A O 1
ATOM 1418 N N . LYS A 1 179 ? 4.281 12.232 2.701 1.00 94.81 179 LYS A N 1
ATOM 1419 C CA . LYS A 1 179 ? 3.376 11.092 2.520 1.00 94.81 179 LYS A CA 1
ATOM 1420 C C . LYS A 1 179 ? 4.005 10.042 1.596 1.00 94.81 179 LYS A C 1
ATOM 1422 O O . LYS A 1 179 ? 4.680 10.391 0.624 1.00 94.81 179 LYS A O 1
ATOM 1427 N N . SER A 1 180 ? 3.768 8.765 1.892 1.00 93.94 180 SER A N 1
ATOM 1428 C CA . SER A 1 180 ? 4.023 7.685 0.936 1.00 93.94 180 SER A CA 1
ATOM 1429 C C . SER A 1 180 ? 2.837 7.563 -0.012 1.00 93.94 180 SER A C 1
ATOM 1431 O O . SER A 1 180 ? 1.697 7.423 0.428 1.00 93.94 180 SER A O 1
ATOM 1433 N N . THR A 1 181 ? 3.124 7.601 -1.303 1.00 93.56 181 THR A N 1
ATOM 1434 C CA . THR A 1 181 ? 2.161 7.356 -2.383 1.00 93.56 181 THR A CA 1
ATOM 1435 C C . THR A 1 181 ? 2.618 6.145 -3.183 1.00 93.56 181 THR A C 1
ATOM 1437 O O . THR A 1 181 ? 3.750 5.692 -3.004 1.00 93.56 181 THR A O 1
ATOM 1440 N N . ASP A 1 182 ? 1.788 5.629 -4.082 1.00 89.19 182 ASP A N 1
ATOM 1441 C CA . ASP A 1 182 ? 2.201 4.540 -4.980 1.00 89.19 182 ASP A CA 1
ATOM 1442 C C . ASP A 1 182 ? 3.429 4.908 -5.843 1.00 89.19 182 ASP A C 1
ATOM 1444 O O . ASP A 1 182 ? 4.286 4.061 -6.093 1.00 89.19 182 ASP A O 1
ATOM 1448 N N . ASP A 1 183 ? 3.589 6.186 -6.199 1.00 87.81 183 ASP A N 1
ATOM 1449 C CA . ASP A 1 183 ? 4.777 6.692 -6.911 1.00 87.81 183 ASP A CA 1
ATOM 1450 C C . ASP A 1 183 ? 6.027 6.808 -6.018 1.00 87.81 183 ASP A C 1
ATOM 1452 O O . ASP A 1 183 ? 7.156 6.888 -6.506 1.00 87.81 183 ASP A O 1
ATOM 1456 N N . TRP A 1 184 ? 5.848 6.866 -4.694 1.00 88.06 184 TRP A N 1
ATOM 1457 C CA . TRP A 1 184 ? 6.937 6.963 -3.720 1.00 88.06 184 TRP A CA 1
ATOM 1458 C C . TRP A 1 184 ? 6.606 6.168 -2.443 1.00 88.06 184 TRP A C 1
ATOM 1460 O O . TRP A 1 184 ? 6.351 6.757 -1.383 1.00 88.06 184 TRP A O 1
ATOM 1470 N N . PRO A 1 185 ? 6.618 4.825 -2.502 1.00 88.31 185 PRO A N 1
ATOM 1471 C CA . PRO A 1 185 ? 6.104 3.948 -1.448 1.00 88.31 185 PRO A CA 1
ATOM 1472 C C . PRO A 1 185 ? 7.123 3.735 -0.314 1.00 88.31 185 PRO A C 1
ATOM 1474 O O . PRO A 1 185 ? 7.268 2.641 0.218 1.00 88.31 185 PRO A O 1
ATOM 1477 N N . PHE A 1 186 ? 7.882 4.763 0.075 1.00 87.25 186 PHE A N 1
ATOM 1478 C CA . PHE A 1 186 ? 8.944 4.638 1.078 1.00 87.25 186 PHE A CA 1
ATOM 1479 C C . PHE A 1 186 ? 8.438 5.004 2.475 1.00 87.25 186 PHE A C 1
ATOM 1481 O O . PHE A 1 186 ? 8.622 6.130 2.947 1.00 87.25 186 PHE A O 1
ATOM 1488 N N . LEU A 1 187 ? 7.806 4.039 3.152 1.00 88.19 187 LEU A N 1
ATOM 1489 C CA . LEU A 1 187 ? 7.246 4.220 4.496 1.00 88.19 187 LEU A CA 1
ATOM 1490 C C . LEU A 1 187 ? 8.299 4.689 5.516 1.00 88.19 187 LEU A C 1
ATOM 1492 O O . LEU A 1 187 ? 8.118 5.715 6.166 1.00 88.19 187 LEU A O 1
ATOM 1496 N N . TYR A 1 188 ? 9.434 3.989 5.598 1.00 86.75 188 TYR A N 1
ATOM 1497 C CA . TYR A 1 188 ? 10.510 4.254 6.571 1.00 86.75 188 TYR A CA 1
ATOM 1498 C C . TYR A 1 188 ? 11.375 5.471 6.247 1.00 86.75 188 TYR A C 1
ATOM 1500 O O . TYR A 1 188 ? 12.359 5.730 6.937 1.00 86.75 188 TYR A O 1
ATOM 1508 N N . MET A 1 189 ? 11.034 6.211 5.195 1.00 87.44 189 MET A N 1
ATOM 1509 C CA . MET A 1 189 ? 11.700 7.445 4.818 1.00 87.44 189 MET A CA 1
ATOM 1510 C C . MET A 1 189 ? 10.750 8.607 5.139 1.00 87.44 189 MET A C 1
ATOM 1512 O O . MET A 1 189 ? 9.865 8.901 4.331 1.00 87.44 189 MET A O 1
ATOM 1516 N N . PRO A 1 190 ? 10.886 9.267 6.309 1.00 86.19 190 PRO A N 1
ATOM 1517 C CA . PRO A 1 190 ? 9.974 10.339 6.694 1.00 86.19 190 PRO A CA 1
ATOM 1518 C C . PRO A 1 190 ? 10.003 11.521 5.730 1.00 86.19 190 PRO A C 1
ATOM 1520 O O . PRO A 1 190 ? 8.980 12.159 5.555 1.00 86.19 190 PRO A O 1
ATOM 1523 N N . VAL A 1 191 ? 11.144 11.795 5.093 1.00 90.56 191 VAL A N 1
ATOM 1524 C CA . VAL A 1 191 ? 11.317 12.879 4.114 1.00 90.56 191 VAL A CA 1
ATOM 1525 C C . VAL A 1 191 ? 11.932 12.308 2.847 1.00 90.56 191 VAL A C 1
ATOM 1527 O O . VAL A 1 191 ? 12.948 11.613 2.940 1.00 90.56 191 VAL A O 1
ATOM 1530 N N . LYS A 1 192 ? 11.354 12.614 1.683 1.00 89.31 192 LYS A N 1
ATOM 1531 C CA . LYS A 1 192 ? 11.816 12.141 0.373 1.00 89.31 192 LYS A CA 1
ATOM 1532 C C . LYS A 1 192 ? 13.272 12.542 0.167 1.00 89.31 192 LYS A C 1
ATOM 1534 O O . LYS A 1 192 ? 13.616 13.720 0.096 1.00 89.31 192 LYS A O 1
ATOM 1539 N N . LYS A 1 193 ? 14.142 11.542 0.081 1.00 86.00 193 LYS A N 1
ATOM 1540 C CA . LYS A 1 193 ? 15.570 11.716 -0.170 1.00 86.00 193 LYS A CA 1
ATOM 1541 C C . LYS A 1 193 ? 16.038 10.650 -1.139 1.00 86.00 193 LYS A C 1
ATOM 1543 O O . LYS A 1 193 ? 15.746 9.471 -0.966 1.00 86.00 193 LYS A O 1
ATOM 1548 N N . TYR A 1 194 ? 16.824 11.065 -2.120 1.00 81.88 194 TYR A N 1
ATOM 1549 C CA . TYR A 1 194 ? 17.566 10.124 -2.943 1.00 81.88 194 TYR A CA 1
ATOM 1550 C C . TYR A 1 194 ? 18.752 9.612 -2.129 1.00 81.88 194 TYR A C 1
ATOM 1552 O O . TYR A 1 194 ? 19.543 10.421 -1.632 1.00 81.88 194 TYR A O 1
ATOM 1560 N N . PRO A 1 195 ? 18.878 8.294 -1.935 1.00 81.94 195 PRO A N 1
ATOM 1561 C CA . PRO A 1 195 ? 19.927 7.762 -1.090 1.00 81.94 195 PRO A CA 1
ATOM 1562 C C . PRO A 1 195 ? 21.273 7.869 -1.823 1.00 81.94 195 PRO A C 1
ATOM 1564 O O . PRO A 1 195 ? 21.575 7.116 -2.749 1.00 81.94 195 PRO A O 1
ATOM 1567 N N . SER A 1 196 ? 22.086 8.841 -1.405 1.00 85.94 196 SER A N 1
ATOM 1568 C CA . SER A 1 196 ? 23.383 9.174 -2.014 1.00 85.94 196 SER A CA 1
ATOM 1569 C C . SER A 1 196 ? 24.366 8.003 -2.026 1.00 85.94 196 SER A C 1
ATOM 1571 O O . SER A 1 196 ? 25.206 7.912 -2.918 1.00 85.94 196 SER A O 1
ATOM 1573 N N . THR A 1 197 ? 24.228 7.066 -1.087 1.00 86.44 197 THR A N 1
ATOM 1574 C CA . THR A 1 197 ? 24.999 5.819 -1.047 1.00 86.44 197 THR A CA 1
ATOM 1575 C C . THR A 1 197 ? 24.765 4.953 -2.282 1.00 86.44 197 THR A C 1
ATOM 1577 O O . THR A 1 197 ? 25.730 4.438 -2.840 1.00 86.44 197 THR A O 1
ATOM 1580 N N . TYR A 1 198 ? 23.525 4.844 -2.774 1.00 85.31 198 TYR A N 1
ATOM 1581 C CA . TYR A 1 198 ? 23.245 4.104 -4.008 1.00 85.31 198 TYR A CA 1
ATOM 1582 C C . TYR A 1 198 ? 23.812 4.819 -5.231 1.00 85.31 198 TYR A C 1
ATOM 1584 O O . TYR A 1 198 ? 24.355 4.156 -6.107 1.00 85.31 198 TYR A O 1
ATOM 1592 N N . LEU A 1 199 ? 23.756 6.155 -5.282 1.00 87.69 199 LEU A N 1
ATOM 1593 C CA . LEU A 1 199 ? 24.396 6.916 -6.364 1.00 87.69 199 LEU A CA 1
ATOM 1594 C C . LEU A 1 199 ? 25.906 6.665 -6.402 1.00 87.69 199 LEU A C 1
ATOM 1596 O O . LEU A 1 199 ? 26.466 6.443 -7.472 1.00 87.69 199 LEU A O 1
ATOM 1600 N N . LEU A 1 200 ? 26.551 6.636 -5.236 1.00 93.00 200 LEU A N 1
ATOM 1601 C CA . LEU A 1 200 ? 27.970 6.322 -5.108 1.00 93.00 200 LEU A CA 1
ATOM 1602 C C . LEU A 1 200 ? 28.275 4.876 -5.538 1.00 93.00 200 LEU A C 1
ATOM 1604 O O . LEU A 1 200 ? 29.234 4.649 -6.270 1.00 93.00 200 LEU A O 1
ATOM 1608 N N . MET A 1 201 ? 27.438 3.903 -5.158 1.00 91.00 201 MET A N 1
ATOM 1609 C CA . MET A 1 201 ? 27.571 2.515 -5.622 1.00 91.00 201 MET A CA 1
ATOM 1610 C C . MET A 1 201 ? 27.414 2.395 -7.141 1.00 91.00 201 MET A C 1
ATOM 1612 O O . MET A 1 201 ? 28.251 1.770 -7.784 1.00 91.00 201 MET A O 1
ATOM 1616 N N . VAL A 1 202 ? 26.383 3.015 -7.725 1.00 91.00 202 VAL A N 1
ATOM 1617 C CA . VAL A 1 202 ? 26.161 3.037 -9.180 1.00 91.00 202 VAL A CA 1
ATOM 1618 C C . VAL A 1 202 ? 27.339 3.698 -9.889 1.00 91.00 202 VAL A C 1
ATOM 1620 O O . VAL A 1 202 ? 27.803 3.183 -10.902 1.00 91.00 202 VAL A O 1
ATOM 1623 N N . PHE A 1 203 ? 27.874 4.788 -9.337 1.00 94.38 203 PHE A N 1
ATOM 1624 C CA . PHE A 1 203 ? 29.065 5.444 -9.865 1.00 94.38 203 PHE A CA 1
ATOM 1625 C C . PHE A 1 203 ? 30.281 4.507 -9.861 1.00 94.38 203 PHE A C 1
ATOM 1627 O O . PHE A 1 203 ? 30.915 4.331 -10.898 1.00 94.38 203 PHE A O 1
ATOM 1634 N N . PHE A 1 204 ? 30.585 3.840 -8.743 1.00 96.00 204 PHE A N 1
ATOM 1635 C CA . PHE A 1 204 ? 31.700 2.887 -8.686 1.00 96.00 204 PHE A CA 1
ATOM 1636 C C . PHE A 1 204 ? 31.495 1.677 -9.603 1.00 96.00 204 PHE A C 1
ATOM 1638 O O . PHE A 1 204 ? 32.439 1.251 -10.270 1.00 96.00 204 PHE A O 1
ATOM 1645 N N . LEU A 1 205 ? 30.272 1.150 -9.693 1.00 94.75 205 LEU A N 1
ATOM 1646 C CA . LEU A 1 205 ? 29.920 0.085 -10.636 1.00 94.75 205 LEU A CA 1
ATOM 1647 C C . LEU A 1 205 ? 30.111 0.534 -12.086 1.00 94.75 205 LEU A C 1
ATOM 1649 O O . LEU A 1 205 ? 30.662 -0.207 -12.894 1.00 94.75 205 LEU A O 1
ATOM 1653 N N . PHE A 1 206 ? 29.723 1.763 -12.414 1.00 93.56 206 PHE A N 1
ATOM 1654 C CA . PHE A 1 206 ? 29.917 2.327 -13.742 1.00 93.56 206 PHE A CA 1
ATOM 1655 C C . PHE A 1 206 ? 31.405 2.476 -14.083 1.00 93.56 206 PHE A C 1
ATOM 1657 O O . PHE A 1 206 ? 31.835 2.034 -15.147 1.00 93.56 206 PHE A O 1
ATOM 1664 N N . ILE A 1 207 ? 32.211 3.034 -13.173 1.00 95.38 207 ILE A N 1
ATOM 1665 C CA . ILE A 1 207 ? 33.657 3.208 -13.377 1.00 95.38 207 ILE A CA 1
ATOM 1666 C C . ILE A 1 207 ? 34.368 1.859 -13.510 1.00 95.38 207 ILE A C 1
ATOM 1668 O O . ILE A 1 207 ? 35.181 1.683 -14.417 1.00 95.38 207 ILE A O 1
ATOM 1672 N N . THR A 1 208 ? 34.055 0.894 -12.644 1.00 94.56 208 THR A N 1
ATOM 1673 C CA . THR A 1 208 ? 34.647 -0.452 -12.714 1.00 94.56 208 THR A CA 1
ATOM 1674 C C . THR A 1 208 ? 34.221 -1.181 -13.984 1.00 94.56 208 THR A C 1
ATOM 1676 O O . THR A 1 208 ? 35.077 -1.715 -14.686 1.00 94.56 208 THR A O 1
ATOM 1679 N N . SER A 1 209 ? 32.938 -1.132 -14.351 1.00 90.31 209 SER A N 1
ATOM 1680 C CA . SER A 1 209 ? 32.444 -1.668 -15.622 1.00 90.31 209 SER A CA 1
ATOM 1681 C C . SER A 1 209 ? 33.171 -1.041 -16.812 1.00 90.31 209 SER A C 1
ATOM 1683 O O . SER A 1 209 ? 33.632 -1.757 -17.696 1.00 90.31 209 SER A O 1
ATOM 1685 N N . LEU A 1 210 ? 33.329 0.286 -16.833 1.00 87.50 210 LEU A N 1
ATOM 1686 C CA . LEU A 1 210 ? 34.029 0.989 -17.907 1.00 87.50 210 LEU A CA 1
ATOM 1687 C C . LEU A 1 210 ? 35.506 0.579 -17.982 1.00 87.50 210 LEU A C 1
ATOM 1689 O O . LEU A 1 210 ? 36.026 0.359 -19.075 1.00 87.50 210 LEU A O 1
ATOM 1693 N N . PHE A 1 211 ? 36.169 0.439 -16.831 1.00 90.44 211 PHE A N 1
ATOM 1694 C CA . PHE A 1 211 ? 37.547 -0.037 -16.744 1.00 90.44 211 PHE A CA 1
ATOM 1695 C C . PHE A 1 211 ? 37.689 -1.453 -17.316 1.00 90.44 211 PHE A C 1
ATOM 1697 O O . PHE A 1 211 ? 38.561 -1.690 -18.151 1.00 90.44 211 PHE A O 1
ATOM 1704 N N . TYR A 1 212 ? 36.822 -2.388 -16.924 1.00 89.69 212 TYR A N 1
ATOM 1705 C CA . TYR A 1 212 ? 36.869 -3.762 -17.428 1.00 89.69 212 TYR A CA 1
ATOM 1706 C C . TYR A 1 212 ? 36.544 -3.849 -18.918 1.00 89.69 212 TYR A C 1
ATOM 1708 O O . TYR A 1 212 ? 37.288 -4.488 -19.658 1.00 89.69 212 TYR A O 1
ATOM 1716 N N . VAL A 1 213 ? 35.491 -3.170 -19.382 1.00 85.12 213 VAL A N 1
ATOM 1717 C CA . VAL A 1 213 ? 35.122 -3.149 -20.806 1.00 85.12 213 VAL A CA 1
ATOM 1718 C C . VAL A 1 213 ? 36.259 -2.571 -21.645 1.00 85.12 213 VAL A C 1
ATOM 1720 O O . VAL A 1 213 ? 36.595 -3.136 -22.679 1.00 85.12 213 VAL A O 1
ATOM 1723 N N . ARG A 1 214 ? 36.911 -1.495 -21.190 1.00 80.62 214 ARG A N 1
ATOM 1724 C CA . ARG A 1 214 ? 38.021 -0.875 -21.926 1.00 80.62 214 ARG A CA 1
ATOM 1725 C C . ARG A 1 214 ? 39.277 -1.750 -21.989 1.00 80.62 214 ARG A C 1
ATOM 1727 O O . ARG A 1 214 ? 39.985 -1.682 -22.987 1.00 80.62 214 ARG A O 1
ATOM 1734 N N . ASN A 1 215 ? 39.580 -2.511 -20.936 1.00 84.25 215 ASN A N 1
ATOM 1735 C CA . ASN A 1 215 ? 40.826 -3.283 -20.850 1.00 84.25 215 ASN A CA 1
ATOM 1736 C C . ASN A 1 215 ? 40.701 -4.729 -21.350 1.00 84.25 215 ASN A C 1
ATOM 1738 O O . ASN A 1 215 ? 41.679 -5.273 -21.853 1.00 84.25 215 ASN A O 1
ATOM 1742 N N . LEU A 1 216 ? 39.536 -5.365 -21.191 1.00 83.56 216 LEU A N 1
ATOM 1743 C CA . LEU A 1 216 ? 39.334 -6.780 -21.530 1.00 83.56 216 LEU A CA 1
ATOM 1744 C C . LEU A 1 216 ? 38.596 -6.991 -22.852 1.00 83.56 216 LEU A C 1
ATOM 1746 O O . LEU A 1 216 ? 38.768 -8.039 -23.472 1.00 83.56 216 LEU A O 1
ATOM 1750 N N . ALA A 1 217 ? 37.764 -6.042 -23.291 1.00 75.75 217 ALA A N 1
ATOM 1751 C CA . ALA A 1 217 ? 37.056 -6.202 -24.552 1.00 75.75 217 ALA A CA 1
ATOM 1752 C C . ALA A 1 217 ? 37.989 -5.810 -25.715 1.00 75.75 217 ALA A C 1
ATOM 1754 O O . ALA A 1 217 ? 38.446 -4.667 -25.759 1.00 75.75 217 ALA A O 1
ATOM 1755 N N . PRO A 1 218 ? 38.225 -6.682 -26.715 1.00 68.19 218 PRO A N 1
ATOM 1756 C CA . PRO A 1 218 ? 39.012 -6.356 -27.914 1.00 68.19 218 PRO A CA 1
ATOM 1757 C C . PRO A 1 218 ? 38.281 -5.383 -28.866 1.00 68.19 218 PRO A C 1
ATOM 1759 O O . PRO A 1 218 ? 38.571 -5.307 -30.059 1.00 68.19 218 PRO A O 1
ATOM 1762 N N . VAL A 1 219 ? 37.287 -4.652 -28.357 1.00 59.19 219 VAL A N 1
ATOM 1763 C CA . VAL A 1 219 ? 36.339 -3.865 -29.136 1.00 59.19 219 VAL A CA 1
ATOM 1764 C C . VAL A 1 219 ? 36.900 -2.462 -29.334 1.00 59.19 219 VAL A C 1
ATOM 1766 O O . VAL A 1 219 ? 36.988 -1.656 -28.410 1.00 59.19 219 VAL A O 1
ATOM 1769 N N . SER A 1 220 ? 37.248 -2.151 -30.580 1.00 58.94 220 SER A N 1
ATOM 1770 C CA . SER A 1 220 ? 37.444 -0.778 -31.040 1.00 58.94 220 SER A CA 1
ATOM 1771 C C . SER A 1 220 ? 36.211 0.061 -30.680 1.00 58.94 220 SER A C 1
ATOM 1773 O O . SER A 1 220 ? 35.106 -0.206 -31.154 1.00 58.94 220 SER A O 1
ATOM 1775 N N . VAL A 1 221 ? 36.398 1.111 -29.876 1.00 61.09 221 VAL A N 1
ATOM 1776 C CA . VAL A 1 221 ? 35.343 2.049 -29.429 1.00 61.09 221 VAL A CA 1
ATOM 1777 C C . VAL A 1 221 ? 34.594 2.707 -30.611 1.00 61.09 221 VAL A C 1
ATOM 1779 O O . VAL A 1 221 ? 33.537 3.303 -30.427 1.00 61.09 221 VAL A O 1
ATOM 1782 N N . ARG A 1 222 ? 35.081 2.560 -31.855 1.00 60.78 222 ARG A N 1
ATOM 1783 C CA . ARG A 1 222 ? 34.432 3.065 -33.080 1.00 60.78 222 ARG A CA 1
ATOM 1784 C C . ARG A 1 222 ? 33.110 2.370 -33.455 1.00 60.78 222 ARG A C 1
ATOM 1786 O O . ARG A 1 222 ? 32.466 2.829 -34.389 1.00 60.78 222 ARG A O 1
ATOM 1793 N N . GLY A 1 223 ? 32.699 1.300 -32.768 1.00 68.50 223 GLY A N 1
ATOM 1794 C CA . GLY A 1 223 ? 31.488 0.523 -33.090 1.00 68.50 223 GLY A CA 1
ATOM 1795 C C . GLY A 1 223 ? 30.256 0.762 -32.204 1.00 68.50 223 GLY A C 1
ATOM 1796 O O . GLY A 1 223 ? 29.337 -0.053 -32.241 1.00 68.50 223 GLY A O 1
ATOM 1797 N N . PHE A 1 224 ? 30.220 1.808 -31.367 1.00 76.75 224 PHE A N 1
ATOM 1798 C CA . PHE A 1 224 ? 29.098 2.007 -30.439 1.00 76.75 224 PHE A CA 1
ATOM 1799 C C . PHE A 1 224 ? 27.794 2.374 -31.169 1.00 76.75 224 PHE A C 1
ATOM 1801 O O . PHE A 1 224 ? 27.691 3.423 -31.803 1.00 76.75 224 PHE A O 1
ATOM 1808 N N . SER A 1 225 ? 26.775 1.522 -31.042 1.00 84.38 225 SER A N 1
ATOM 1809 C CA . SER A 1 225 ? 25.436 1.764 -31.586 1.00 84.38 225 SER A CA 1
ATOM 1810 C C . SER A 1 225 ? 24.535 2.400 -30.527 1.00 84.38 225 SER A C 1
ATOM 1812 O O . SER A 1 225 ? 24.006 1.712 -29.649 1.00 84.38 225 SER A O 1
ATOM 1814 N N . PHE A 1 226 ? 24.322 3.715 -30.633 1.00 86.12 226 PHE A N 1
ATOM 1815 C CA . PHE A 1 226 ? 23.342 4.430 -29.808 1.00 86.12 226 PHE A CA 1
ATOM 1816 C C . PHE A 1 226 ? 21.929 3.829 -29.899 1.00 86.12 226 PHE A C 1
ATOM 1818 O O . PHE A 1 226 ? 21.312 3.661 -28.846 1.00 86.12 226 PHE A O 1
ATOM 1825 N N . PRO A 1 227 ? 21.411 3.444 -31.089 1.00 87.62 227 PRO A N 1
ATOM 1826 C CA . PRO A 1 227 ? 20.106 2.795 -31.180 1.00 87.62 227 PRO A CA 1
ATOM 1827 C C . PRO A 1 227 ? 20.010 1.526 -30.330 1.00 87.62 227 PRO A C 1
ATOM 1829 O O . PRO A 1 227 ? 19.059 1.386 -29.567 1.00 87.62 227 PRO A O 1
ATOM 1832 N N . CYS A 1 228 ? 21.010 0.638 -30.396 1.00 84.75 228 CYS A N 1
ATOM 1833 C CA . CYS A 1 228 ? 21.010 -0.596 -29.606 1.00 84.75 228 CYS A CA 1
ATOM 1834 C C . CYS A 1 228 ? 21.080 -0.311 -28.101 1.00 84.75 228 CYS A C 1
ATOM 1836 O O . CYS A 1 228 ? 20.399 -0.975 -27.324 1.00 84.75 228 CYS A O 1
ATOM 1838 N N . PHE A 1 229 ? 21.866 0.689 -27.691 1.00 87.56 229 PHE A N 1
ATOM 1839 C CA . PHE A 1 229 ? 21.974 1.085 -26.288 1.00 87.56 229 PHE A CA 1
ATOM 1840 C C . PHE A 1 229 ? 20.642 1.596 -25.728 1.00 87.56 229 PHE A C 1
ATOM 1842 O O . PHE A 1 229 ? 20.169 1.086 -24.715 1.00 87.56 229 PHE A O 1
ATOM 1849 N N . PHE A 1 230 ? 20.010 2.570 -26.391 1.00 89.62 230 PHE A N 1
ATOM 1850 C CA . PHE A 1 230 ? 18.754 3.150 -25.906 1.00 89.62 230 PHE A CA 1
ATOM 1851 C C . PHE A 1 230 ? 17.578 2.172 -26.003 1.00 89.62 230 PHE A C 1
ATOM 1853 O O . PHE A 1 230 ? 16.749 2.146 -25.096 1.00 89.62 230 PHE A O 1
ATOM 1860 N N . LEU A 1 231 ? 17.519 1.334 -27.046 1.00 89.06 231 LEU A N 1
ATOM 1861 C CA . LEU A 1 231 ? 16.515 0.266 -27.140 1.00 89.06 231 LEU A CA 1
ATOM 1862 C C . LEU A 1 231 ? 16.697 -0.772 -26.026 1.00 89.06 231 LEU A C 1
ATOM 1864 O O . LEU A 1 231 ? 15.717 -1.153 -25.393 1.00 89.06 231 LEU A O 1
ATOM 1868 N N . GLY A 1 232 ? 17.938 -1.180 -25.741 1.00 88.62 232 GLY A N 1
ATOM 1869 C CA . GLY A 1 232 ? 18.246 -2.079 -24.628 1.00 88.62 232 GLY A CA 1
ATOM 1870 C C . GLY A 1 232 ? 17.880 -1.472 -23.272 1.00 88.62 232 GLY A C 1
ATOM 1871 O O . GLY A 1 232 ? 17.228 -2.125 -22.463 1.00 88.62 232 GLY A O 1
ATOM 1872 N N . ALA A 1 233 ? 18.219 -0.200 -23.043 1.00 89.19 233 ALA A N 1
ATOM 1873 C CA . ALA A 1 233 ? 17.842 0.516 -21.825 1.00 89.19 233 ALA A CA 1
ATOM 1874 C C . ALA A 1 233 ? 16.315 0.605 -21.661 1.00 89.19 233 ALA A C 1
ATOM 1876 O O . ALA A 1 233 ? 15.792 0.330 -20.582 1.00 89.19 233 ALA A O 1
ATOM 1877 N N . GLY A 1 234 ? 15.590 0.929 -22.737 1.00 88.38 234 GLY A N 1
ATOM 1878 C CA . GLY A 1 234 ? 14.128 0.946 -22.742 1.00 88.38 234 GLY A CA 1
ATOM 1879 C C . GLY A 1 234 ? 13.523 -0.425 -22.434 1.00 88.38 234 GLY A C 1
ATOM 1880 O O . GLY A 1 234 ? 12.615 -0.520 -21.615 1.00 88.38 234 GLY A O 1
ATOM 1881 N N . PHE A 1 235 ? 14.062 -1.495 -23.021 1.00 86.12 235 PHE A N 1
ATOM 1882 C CA . PHE A 1 235 ? 13.627 -2.869 -22.754 1.00 86.12 235 PHE A CA 1
ATOM 1883 C C . PHE A 1 235 ? 13.784 -3.260 -21.274 1.00 86.12 235 PHE A C 1
ATOM 1885 O O . PHE A 1 235 ? 12.844 -3.785 -20.680 1.00 86.12 235 PHE A O 1
ATOM 1892 N N . MET A 1 236 ? 14.918 -2.923 -20.648 1.00 84.94 236 MET A N 1
ATOM 1893 C CA . MET A 1 236 ? 15.140 -3.170 -19.213 1.00 84.94 236 MET A CA 1
ATOM 1894 C C . MET A 1 236 ? 14.159 -2.385 -18.319 1.00 84.94 236 MET A C 1
ATOM 1896 O O . MET A 1 236 ? 13.727 -2.871 -17.271 1.00 84.94 236 MET A O 1
ATOM 1900 N N . LEU A 1 237 ? 13.773 -1.169 -18.728 1.00 87.06 237 LEU A N 1
ATOM 1901 C CA . LEU A 1 237 ? 12.767 -0.375 -18.011 1.00 87.06 237 LEU A CA 1
ATOM 1902 C C . LEU A 1 237 ? 11.364 -0.978 -18.124 1.00 87.06 237 LEU A C 1
ATOM 1904 O O . LEU A 1 237 ? 10.613 -0.929 -17.151 1.00 87.06 237 LEU A O 1
ATOM 1908 N N . VAL A 1 238 ? 11.015 -1.563 -19.275 1.00 85.56 238 VAL A N 1
ATOM 1909 C CA . VAL A 1 238 ? 9.725 -2.246 -19.469 1.00 85.56 238 VAL A CA 1
ATOM 1910 C C . VAL A 1 238 ? 9.581 -3.413 -18.497 1.00 85.56 238 VAL A C 1
ATOM 1912 O O . VAL A 1 238 ? 8.526 -3.542 -17.882 1.00 85.56 238 VAL A O 1
ATOM 1915 N N . GLU A 1 239 ? 10.633 -4.214 -18.307 1.00 83.19 239 GLU A N 1
ATOM 1916 C CA . GLU A 1 239 ? 10.638 -5.301 -17.320 1.00 83.19 239 GLU A CA 1
ATOM 1917 C C . GLU A 1 239 ? 10.356 -4.778 -15.911 1.00 83.19 239 GLU A C 1
ATOM 1919 O O . GLU A 1 239 ? 9.406 -5.215 -15.259 1.00 83.19 239 GLU A O 1
ATOM 1924 N N . THR A 1 240 ? 11.147 -3.797 -15.470 1.00 82.50 240 THR A N 1
ATOM 1925 C CA . THR A 1 240 ? 11.034 -3.236 -14.118 1.00 82.50 240 THR A CA 1
ATOM 1926 C C . THR A 1 240 ? 9.638 -2.656 -13.887 1.00 82.50 240 THR A C 1
ATOM 1928 O O . THR A 1 240 ? 9.002 -2.969 -12.881 1.00 82.50 240 THR A O 1
ATOM 1931 N N . LYS A 1 241 ? 9.130 -1.874 -14.848 1.00 84.56 241 LYS A N 1
ATOM 1932 C CA . LYS A 1 241 ? 7.794 -1.271 -14.789 1.00 84.56 241 LYS A CA 1
ATOM 1933 C C . LYS A 1 241 ? 6.695 -2.334 -14.726 1.00 84.56 241 LYS A C 1
ATOM 1935 O O . LYS A 1 241 ? 5.801 -2.234 -13.887 1.00 84.56 241 LYS A O 1
ATOM 1940 N N . ALA A 1 242 ? 6.761 -3.349 -15.588 1.00 84.25 242 ALA A N 1
ATOM 1941 C CA . ALA A 1 242 ? 5.759 -4.409 -15.643 1.00 84.25 242 ALA A CA 1
ATOM 1942 C C . ALA A 1 242 ? 5.699 -5.197 -14.328 1.00 84.25 242 ALA A C 1
ATOM 1944 O O . ALA A 1 242 ? 4.605 -5.468 -13.835 1.00 84.25 242 ALA A O 1
ATOM 1945 N N . ILE A 1 243 ? 6.854 -5.507 -13.724 1.00 82.31 243 ILE A N 1
ATOM 1946 C CA . ILE A 1 243 ? 6.912 -6.163 -12.410 1.00 82.31 243 ILE A CA 1
ATOM 1947 C C . ILE A 1 243 ? 6.247 -5.279 -11.350 1.00 82.31 243 ILE A C 1
ATOM 1949 O O . ILE A 1 243 ? 5.397 -5.769 -10.609 1.00 82.31 243 ILE A O 1
ATOM 1953 N N . THR A 1 244 ? 6.585 -3.986 -11.280 1.00 79.50 244 THR A N 1
ATOM 1954 C CA . THR A 1 244 ? 6.030 -3.090 -10.252 1.00 79.50 244 THR A CA 1
ATOM 1955 C C . THR A 1 244 ? 4.527 -2.850 -10.415 1.00 79.50 244 THR A C 1
ATOM 1957 O O . THR A 1 244 ? 3.795 -2.914 -9.430 1.00 79.50 244 THR A O 1
ATOM 1960 N N . GLU A 1 245 ? 4.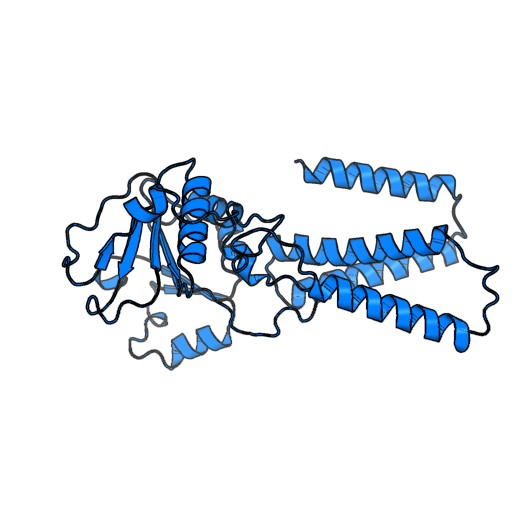034 -2.634 -11.639 1.00 82.62 245 GLU A N 1
ATOM 1961 C CA . GLU A 1 245 ? 2.604 -2.393 -11.894 1.00 82.62 245 GLU A CA 1
ATOM 1962 C C . GLU A 1 245 ? 1.754 -3.645 -11.664 1.00 82.62 245 GLU A C 1
ATOM 1964 O O . GLU A 1 245 ? 0.683 -3.578 -11.059 1.00 82.62 245 GLU A O 1
ATOM 1969 N N . LEU A 1 246 ? 2.227 -4.813 -12.104 1.00 83.00 246 LEU A N 1
ATOM 1970 C CA . LEU A 1 246 ? 1.489 -6.054 -11.890 1.00 83.00 246 LEU A CA 1
ATOM 1971 C C . LEU A 1 246 ? 1.537 -6.490 -10.429 1.00 83.00 246 LEU A C 1
ATOM 1973 O O . LEU A 1 246 ? 0.531 -6.991 -9.931 1.00 83.00 246 LEU A O 1
ATOM 1977 N N . ALA A 1 247 ? 2.641 -6.246 -9.717 1.00 79.44 247 ALA A N 1
ATOM 1978 C CA . ALA A 1 247 ? 2.718 -6.511 -8.283 1.00 79.44 247 ALA A CA 1
ATOM 1979 C C . ALA A 1 247 ? 1.730 -5.651 -7.482 1.00 79.44 247 ALA A C 1
ATOM 1981 O O . ALA A 1 247 ? 1.149 -6.137 -6.515 1.00 79.44 247 ALA A O 1
ATOM 1982 N N . LEU A 1 248 ? 1.467 -4.411 -7.906 1.00 77.31 248 LEU A N 1
ATOM 1983 C CA . LEU A 1 248 ? 0.430 -3.574 -7.295 1.00 77.31 248 LEU A CA 1
ATOM 1984 C C . LEU A 1 248 ? -0.969 -4.195 -7.411 1.00 77.31 248 LEU A C 1
ATOM 1986 O O . LEU A 1 248 ? -1.789 -4.055 -6.502 1.00 77.31 248 LEU A O 1
ATOM 1990 N N . PHE A 1 249 ? -1.291 -4.830 -8.538 1.00 79.62 249 PHE A N 1
ATOM 1991 C CA . PHE A 1 249 ? -2.633 -5.367 -8.783 1.00 79.62 249 PHE A CA 1
ATOM 1992 C C . PHE A 1 249 ? -2.806 -6.806 -8.280 1.00 79.62 249 PHE A C 1
ATOM 1994 O O . PHE A 1 249 ? -3.818 -7.137 -7.662 1.00 79.62 249 PHE A O 1
ATOM 2001 N N . TYR A 1 250 ? -1.819 -7.659 -8.546 1.00 79.94 250 TYR A N 1
ATOM 2002 C CA . TYR A 1 250 ? -1.854 -9.095 -8.265 1.00 79.94 250 TYR A CA 1
ATOM 2003 C C . TYR A 1 250 ? -1.102 -9.490 -6.987 1.00 79.94 250 TYR A C 1
ATOM 2005 O O . TYR A 1 250 ? -1.129 -10.660 -6.611 1.00 79.94 250 TYR A O 1
ATOM 2013 N N . GLY A 1 251 ? -0.469 -8.533 -6.309 1.00 73.19 251 GLY A N 1
ATOM 2014 C CA . GLY A 1 251 ? 0.359 -8.765 -5.132 1.00 73.19 251 GLY A CA 1
ATOM 2015 C C . GLY A 1 251 ? 1.818 -9.058 -5.486 1.00 73.19 251 GLY A C 1
ATOM 2016 O O . GLY A 1 251 ? 2.159 -9.515 -6.581 1.00 73.19 251 GLY A O 1
ATOM 2017 N N . SER A 1 252 ? 2.709 -8.815 -4.530 1.00 72.31 252 SER A N 1
ATOM 2018 C CA . SER A 1 252 ? 4.154 -8.987 -4.686 1.00 72.31 252 SER A CA 1
ATOM 2019 C C . SER A 1 252 ? 4.619 -10.424 -4.489 1.00 72.31 252 SER A C 1
ATOM 2021 O O . SER A 1 252 ? 5.365 -10.734 -3.558 1.00 72.31 252 SER A O 1
ATOM 2023 N N . THR A 1 253 ? 4.168 -11.324 -5.357 1.00 73.25 253 THR A N 1
ATOM 2024 C CA . THR A 1 253 ? 4.540 -12.741 -5.294 1.00 73.25 253 THR A CA 1
ATOM 2025 C C . THR A 1 253 ? 5.617 -13.083 -6.320 1.00 73.25 253 THR A C 1
ATOM 2027 O O . THR A 1 253 ? 5.704 -12.483 -7.392 1.00 73.25 253 THR A O 1
ATOM 2030 N N . TRP A 1 254 ? 6.422 -14.107 -6.024 1.00 75.19 254 TRP A N 1
ATOM 2031 C CA . TRP A 1 254 ? 7.409 -14.634 -6.972 1.00 75.19 254 TRP A CA 1
ATOM 2032 C C . TRP A 1 254 ? 6.757 -15.121 -8.276 1.00 75.19 254 TRP A C 1
ATOM 2034 O O . TRP A 1 254 ? 7.374 -15.030 -9.332 1.00 75.19 254 TRP A O 1
ATOM 2044 N N . ILE A 1 255 ? 5.495 -15.565 -8.212 1.00 81.12 255 ILE A N 1
ATOM 2045 C CA . ILE A 1 255 ? 4.704 -16.008 -9.366 1.00 81.12 255 ILE A CA 1
ATOM 2046 C C . ILE A 1 255 ? 4.488 -14.852 -10.347 1.00 81.12 255 ILE A C 1
ATOM 2048 O O . ILE A 1 255 ? 4.705 -15.034 -11.544 1.00 81.12 255 ILE A O 1
ATOM 2052 N N . VAL A 1 256 ? 4.114 -13.663 -9.855 1.00 81.94 256 VAL A N 1
ATOM 2053 C CA . VAL A 1 256 ? 3.918 -12.474 -10.703 1.00 81.94 256 VAL A CA 1
ATOM 2054 C C . VAL A 1 256 ? 5.220 -12.122 -11.418 1.00 81.94 256 VAL A C 1
ATOM 2056 O O . VAL A 1 256 ? 5.232 -12.000 -12.641 1.00 81.94 256 VAL A O 1
ATOM 2059 N N . THR A 1 257 ? 6.338 -12.064 -10.691 1.00 82.12 257 THR A N 1
ATOM 2060 C CA . THR A 1 257 ? 7.656 -11.797 -11.286 1.00 82.12 257 THR A CA 1
ATOM 2061 C C . THR A 1 257 ? 8.034 -12.846 -12.337 1.00 82.12 257 THR A C 1
ATOM 2063 O O . THR A 1 257 ? 8.466 -12.493 -13.434 1.00 82.12 257 THR A O 1
ATOM 2066 N N . SER A 1 258 ? 7.831 -14.138 -12.051 1.00 87.81 258 SER A N 1
ATOM 2067 C CA . SER A 1 258 ? 8.114 -15.219 -13.005 1.00 87.81 258 SER A CA 1
ATOM 2068 C C . SER A 1 258 ? 7.257 -15.129 -14.270 1.00 87.81 258 SER A C 1
ATOM 2070 O O . SER A 1 258 ? 7.776 -15.344 -15.365 1.00 87.81 258 SER A O 1
ATOM 2072 N N . MET A 1 259 ? 5.972 -14.783 -14.146 1.00 90.56 259 MET A N 1
ATOM 2073 C CA . MET A 1 259 ? 5.085 -14.594 -15.297 1.00 90.56 259 MET A CA 1
ATOM 2074 C C . MET A 1 259 ? 5.526 -13.421 -16.175 1.00 90.56 259 MET A C 1
ATOM 2076 O O . MET A 1 259 ? 5.524 -13.556 -17.397 1.00 90.56 259 MET A O 1
ATOM 2080 N N . VAL A 1 260 ? 5.945 -12.300 -15.577 1.00 88.31 260 VAL A N 1
ATOM 2081 C CA . VAL A 1 260 ? 6.440 -11.135 -16.330 1.00 88.31 260 VAL A CA 1
ATOM 2082 C C . VAL A 1 260 ? 7.699 -11.481 -17.116 1.00 88.31 260 VAL A C 1
ATOM 2084 O O . VAL A 1 260 ? 7.747 -11.246 -18.323 1.00 88.31 260 VAL A O 1
ATOM 2087 N N . ILE A 1 261 ? 8.685 -12.104 -16.465 1.00 88.50 261 ILE A N 1
ATOM 2088 C CA . ILE A 1 261 ? 9.926 -12.528 -17.129 1.00 88.50 261 ILE A CA 1
ATOM 2089 C C . ILE A 1 261 ? 9.611 -13.514 -18.261 1.00 88.50 261 ILE A C 1
ATOM 2091 O O . ILE A 1 261 ? 10.101 -13.349 -19.378 1.00 88.50 261 ILE A O 1
ATOM 2095 N N . ALA A 1 262 ? 8.752 -14.508 -18.015 1.00 93.38 262 ALA A N 1
ATOM 2096 C CA . ALA A 1 262 ? 8.348 -15.466 -19.041 1.00 93.38 262 ALA A CA 1
ATOM 2097 C C . ALA A 1 262 ? 7.670 -14.778 -20.238 1.00 93.38 262 ALA A C 1
ATOM 2099 O O . ALA A 1 262 ? 8.015 -15.069 -21.382 1.00 93.38 262 ALA A O 1
ATOM 2100 N N . ALA A 1 263 ? 6.757 -13.834 -19.997 1.00 92.62 263 ALA A N 1
ATOM 2101 C CA . ALA A 1 263 ? 6.083 -13.083 -21.054 1.00 92.62 263 ALA A CA 1
ATOM 2102 C C . ALA A 1 263 ? 7.068 -12.260 -21.899 1.00 92.62 263 ALA A C 1
ATOM 2104 O O . ALA A 1 263 ? 6.968 -12.252 -23.127 1.00 92.62 263 ALA A O 1
ATOM 2105 N N . ILE A 1 264 ? 8.053 -11.622 -21.262 1.00 90.88 264 ILE A N 1
ATOM 2106 C CA . ILE A 1 264 ? 9.099 -10.853 -21.947 1.00 90.88 264 ILE A CA 1
ATOM 2107 C C . ILE A 1 264 ? 9.988 -11.766 -22.796 1.00 90.88 264 ILE A C 1
ATOM 2109 O O . ILE A 1 264 ? 10.259 -11.452 -23.955 1.00 90.88 264 ILE A O 1
ATOM 2113 N N . LEU A 1 265 ? 10.397 -12.921 -22.265 1.00 91.69 265 LEU A N 1
ATOM 2114 C CA . LEU A 1 265 ? 11.198 -13.901 -23.007 1.00 91.69 265 LEU A CA 1
ATOM 2115 C C . LEU A 1 265 ? 10.429 -14.488 -24.198 1.00 91.69 265 LEU A C 1
ATOM 2117 O O . LEU A 1 265 ? 10.990 -14.630 -25.283 1.00 91.69 265 LEU A O 1
ATOM 2121 N N . ILE A 1 266 ? 9.138 -14.779 -24.026 1.00 95.44 266 ILE A N 1
ATOM 2122 C CA . ILE A 1 266 ? 8.253 -15.244 -25.103 1.00 95.44 266 ILE A CA 1
ATOM 2123 C C . ILE A 1 266 ? 8.102 -14.162 -26.180 1.00 95.44 266 ILE A C 1
ATOM 2125 O O . ILE A 1 266 ? 8.209 -14.455 -27.370 1.00 95.44 266 ILE A O 1
ATOM 2129 N N . MET A 1 267 ? 7.897 -12.905 -25.780 1.00 92.31 267 MET A N 1
ATOM 2130 C CA . MET A 1 267 ? 7.818 -11.768 -26.699 1.00 92.31 267 MET A CA 1
ATOM 2131 C C . MET A 1 267 ? 9.123 -11.589 -27.485 1.00 92.31 267 MET A C 1
ATOM 2133 O O . MET A 1 267 ? 9.082 -11.474 -28.711 1.00 92.31 267 MET A O 1
ATOM 2137 N N . ALA A 1 268 ? 10.277 -11.666 -26.818 1.00 90.44 268 ALA A N 1
ATOM 2138 C CA . ALA A 1 268 ? 11.586 -11.619 -27.468 1.00 90.44 268 ALA A CA 1
ATOM 2139 C C . ALA A 1 268 ? 11.795 -12.797 -28.438 1.00 90.44 268 ALA A C 1
ATOM 2141 O O . ALA A 1 268 ? 12.309 -12.612 -29.544 1.00 90.44 268 ALA A O 1
ATOM 2142 N N . PHE A 1 269 ? 11.358 -14.005 -28.069 1.00 94.62 269 PHE A N 1
ATOM 2143 C CA . PHE A 1 269 ? 11.392 -15.173 -28.949 1.00 94.62 269 PHE A CA 1
ATOM 2144 C C . PHE A 1 269 ? 10.543 -14.961 -30.209 1.00 94.62 269 PHE A C 1
ATOM 2146 O O . PHE A 1 269 ? 11.036 -15.162 -31.321 1.00 94.62 269 PHE A O 1
ATOM 2153 N N . PHE A 1 270 ? 9.295 -14.506 -30.062 1.00 95.00 270 PHE A N 1
ATOM 2154 C CA . PHE A 1 270 ? 8.421 -14.233 -31.203 1.00 95.00 270 PHE A CA 1
ATOM 2155 C C . PHE A 1 270 ? 8.948 -13.107 -32.091 1.00 95.00 270 PHE A C 1
ATOM 2157 O O . PHE A 1 270 ? 8.868 -13.225 -33.313 1.00 95.00 270 PHE A O 1
ATOM 2164 N N . ALA A 1 271 ? 9.529 -12.055 -31.509 1.00 89.62 271 ALA A N 1
ATOM 2165 C CA . ALA A 1 271 ? 10.161 -10.981 -32.270 1.00 89.62 271 ALA A CA 1
ATOM 2166 C C . ALA A 1 271 ? 11.301 -11.517 -33.153 1.00 89.62 271 ALA A C 1
ATOM 2168 O O . ALA A 1 271 ? 11.334 -11.246 -34.354 1.00 89.62 271 ALA A O 1
ATOM 2169 N N . ASN A 1 272 ? 12.182 -12.350 -32.590 1.00 91.50 272 ASN A N 1
ATOM 2170 C CA . ASN A 1 272 ? 13.269 -12.982 -33.342 1.00 91.50 272 ASN A CA 1
ATOM 2171 C C . ASN A 1 272 ? 12.752 -13.947 -34.418 1.00 91.50 272 ASN A C 1
ATOM 2173 O O . ASN A 1 272 ? 13.242 -13.934 -35.546 1.00 91.50 272 ASN A O 1
ATOM 2177 N N . LEU A 1 273 ? 11.733 -14.751 -34.102 1.00 94.94 273 LEU A N 1
ATOM 2178 C CA . LEU A 1 273 ? 11.115 -15.672 -35.058 1.00 94.94 273 LEU A CA 1
ATOM 2179 C C . LEU A 1 273 ? 10.465 -14.929 -36.233 1.00 94.94 273 LEU A C 1
ATOM 2181 O O . LEU A 1 273 ? 10.541 -15.388 -37.374 1.00 94.94 273 LEU A O 1
ATOM 2185 N N . LEU A 1 274 ? 9.835 -13.783 -35.967 1.00 91.88 274 LEU A N 1
ATOM 2186 C CA . LEU A 1 274 ? 9.209 -12.945 -36.985 1.00 91.88 274 LEU A CA 1
ATOM 2187 C C . LEU A 1 274 ? 10.258 -12.355 -37.929 1.00 91.88 274 LEU A C 1
ATOM 2189 O O . LEU A 1 274 ? 10.101 -12.468 -39.144 1.00 91.88 274 LEU A O 1
ATOM 2193 N N . VAL A 1 275 ? 11.347 -11.802 -37.387 1.00 92.38 275 VAL A N 1
ATOM 2194 C CA . VAL A 1 275 ? 12.466 -11.288 -38.196 1.00 92.38 275 VAL A CA 1
ATOM 2195 C C . VAL A 1 275 ? 13.119 -12.410 -39.005 1.00 92.38 275 VAL A C 1
ATOM 2197 O O . VAL A 1 275 ? 13.450 -12.209 -40.170 1.00 92.38 275 VAL A O 1
ATOM 2200 N N . TYR A 1 276 ? 13.249 -13.608 -38.431 1.00 94.19 276 TYR A N 1
ATOM 2201 C CA . TYR A 1 276 ? 13.788 -14.770 -39.137 1.00 94.19 276 TYR A CA 1
ATOM 2202 C C . TYR A 1 276 ? 12.910 -15.206 -40.321 1.00 94.19 276 TYR A C 1
ATOM 2204 O O . TYR A 1 276 ? 13.433 -15.524 -41.385 1.00 94.19 276 TYR A O 1
ATOM 2212 N N . LYS A 1 277 ? 11.578 -15.213 -40.160 1.00 94.19 277 LYS A N 1
ATOM 2213 C CA . LYS A 1 277 ? 10.647 -15.666 -41.210 1.00 94.19 277 LYS A CA 1
ATOM 2214 C C . LYS A 1 277 ? 10.348 -14.616 -42.279 1.00 94.19 277 LYS A C 1
ATOM 2216 O O . LYS A 1 277 ? 10.195 -14.976 -43.441 1.00 94.19 277 LYS A O 1
ATOM 2221 N N . ILE A 1 278 ? 10.182 -13.354 -41.885 1.00 91.50 278 ILE A N 1
ATOM 2222 C CA . ILE A 1 278 ? 9.666 -12.278 -42.754 1.00 91.50 278 ILE A CA 1
ATOM 2223 C C . ILE A 1 278 ? 10.800 -11.340 -43.210 1.00 91.50 278 ILE A C 1
ATOM 2225 O O . ILE A 1 278 ? 10.622 -10.542 -44.127 1.00 91.50 278 ILE A O 1
ATOM 2229 N N . GLY A 1 279 ? 11.990 -11.461 -42.618 1.00 87.06 279 GLY A N 1
ATOM 2230 C CA . GLY A 1 279 ? 13.085 -10.517 -42.805 1.00 87.06 279 GLY A CA 1
ATOM 2231 C C . GLY A 1 279 ? 12.932 -9.278 -41.921 1.00 87.06 279 GLY A C 1
ATOM 2232 O O . GLY A 1 279 ? 11.975 -9.134 -41.159 1.00 87.06 279 GLY A O 1
ATOM 2233 N N . THR A 1 280 ? 13.906 -8.370 -41.998 1.00 85.06 280 THR A N 1
ATOM 2234 C CA . THR A 1 280 ? 13.911 -7.135 -41.203 1.00 85.06 280 THR A CA 1
ATOM 2235 C C . THR A 1 280 ? 12.852 -6.153 -41.717 1.00 85.06 280 THR A C 1
ATOM 2237 O O . THR A 1 280 ? 12.967 -5.704 -42.863 1.00 85.06 280 THR A O 1
ATOM 2240 N N . PRO A 1 281 ? 11.847 -5.775 -40.900 1.00 83.56 281 PRO A N 1
ATOM 2241 C CA . PRO A 1 281 ? 10.852 -4.785 -41.297 1.00 83.56 281 PRO A CA 1
ATOM 2242 C C . PRO A 1 281 ? 11.483 -3.411 -41.544 1.00 83.56 281 PRO A C 1
ATOM 2244 O O . PRO A 1 281 ? 12.553 -3.094 -41.023 1.00 83.56 281 PRO A O 1
ATOM 2247 N N . ASN A 1 282 ? 10.790 -2.562 -42.306 1.00 89.00 282 ASN A N 1
ATOM 2248 C CA . ASN A 1 282 ? 11.227 -1.186 -42.529 1.00 89.00 282 ASN A CA 1
ATOM 2249 C C . ASN A 1 282 ? 11.331 -0.432 -41.188 1.00 89.00 282 ASN A C 1
ATOM 2251 O O . ASN A 1 282 ? 10.387 -0.417 -40.396 1.00 89.00 2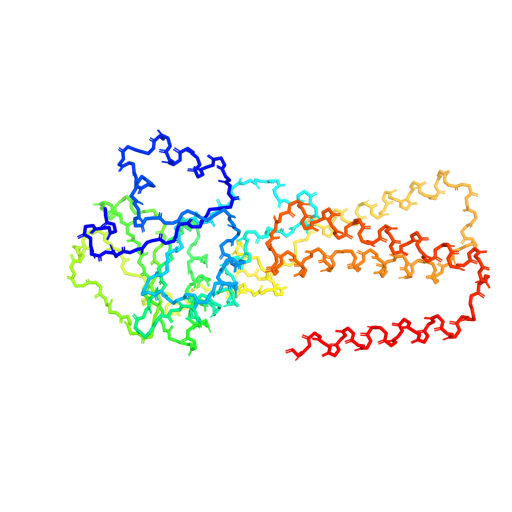82 ASN A O 1
ATOM 2255 N N . ILE A 1 283 ? 12.467 0.233 -40.969 1.00 88.19 283 ILE A N 1
ATOM 2256 C CA . ILE A 1 283 ? 12.788 0.980 -39.751 1.00 88.19 283 ILE A CA 1
ATOM 2257 C C . ILE A 1 283 ? 11.702 1.994 -39.361 1.00 88.19 283 ILE A C 1
ATOM 2259 O O . ILE A 1 283 ? 11.365 2.103 -38.184 1.00 88.19 283 ILE A O 1
ATOM 2263 N N . PHE A 1 284 ? 11.083 2.670 -40.335 1.00 91.94 284 PHE A N 1
ATOM 2264 C CA . PHE A 1 284 ? 10.011 3.638 -40.077 1.00 91.94 284 PHE A CA 1
ATOM 2265 C C . PHE A 1 284 ? 8.762 2.977 -39.491 1.00 91.94 284 PHE A C 1
ATOM 2267 O O . PHE A 1 284 ? 8.110 3.556 -38.626 1.00 91.94 284 PHE A O 1
ATOM 2274 N N . ILE A 1 285 ? 8.455 1.748 -39.915 1.00 90.25 285 ILE A N 1
ATOM 2275 C CA . ILE A 1 285 ? 7.321 0.981 -39.389 1.00 90.25 285 ILE A CA 1
ATOM 2276 C C . ILE A 1 285 ? 7.610 0.563 -37.946 1.00 90.25 285 ILE A C 1
ATOM 2278 O O . ILE A 1 285 ? 6.748 0.720 -37.088 1.00 90.25 285 ILE A O 1
ATOM 2282 N N . ILE A 1 286 ? 8.828 0.093 -37.656 1.00 89.50 286 ILE A N 1
ATOM 2283 C CA . ILE A 1 286 ? 9.222 -0.333 -36.303 1.00 89.50 286 ILE A CA 1
ATOM 2284 C C . ILE A 1 286 ? 9.131 0.838 -35.320 1.00 89.50 286 ILE A C 1
ATOM 2286 O O . ILE A 1 286 ? 8.461 0.727 -34.294 1.00 89.50 286 ILE A O 1
ATOM 2290 N N . TYR A 1 287 ? 9.760 1.974 -35.637 1.00 90.94 287 TYR A N 1
ATOM 2291 C CA . TYR A 1 287 ? 9.708 3.151 -34.766 1.00 90.94 287 TYR A CA 1
ATOM 2292 C C . TYR A 1 287 ? 8.307 3.765 -34.693 1.00 90.94 287 TYR A C 1
ATOM 2294 O O . TYR A 1 287 ? 7.917 4.234 -33.626 1.00 90.94 287 TYR A O 1
ATOM 2302 N N . GLY A 1 288 ? 7.529 3.719 -35.780 1.00 94.62 288 GLY A N 1
ATOM 2303 C CA . GLY A 1 288 ? 6.132 4.156 -35.783 1.00 94.62 288 GLY A CA 1
ATOM 2304 C C . GLY A 1 288 ? 5.257 3.323 -34.843 1.00 94.62 288 GLY A C 1
ATOM 2305 O O . GLY A 1 288 ? 4.529 3.885 -34.027 1.00 94.62 288 GLY A O 1
ATOM 2306 N N . LEU A 1 289 ? 5.379 1.992 -34.891 1.00 91.88 289 LEU A N 1
ATOM 2307 C CA . LEU A 1 289 ? 4.674 1.084 -33.980 1.00 91.88 289 LEU A CA 1
ATOM 2308 C C . LEU A 1 289 ? 5.134 1.256 -32.529 1.00 91.88 289 LEU A C 1
ATOM 2310 O O . LEU A 1 289 ? 4.301 1.260 -31.625 1.00 91.88 289 LEU A O 1
ATOM 2314 N N . LEU A 1 290 ? 6.438 1.444 -32.299 1.00 90.56 290 LEU A N 1
ATOM 2315 C CA . LEU A 1 290 ? 6.975 1.710 -30.964 1.00 90.56 290 LEU A CA 1
ATOM 2316 C C . LEU A 1 290 ? 6.416 3.018 -30.389 1.00 90.56 290 LEU A C 1
ATOM 2318 O O . LEU A 1 290 ? 5.945 3.036 -29.254 1.00 90.56 290 LEU A O 1
ATOM 2322 N N . PHE A 1 291 ? 6.425 4.100 -31.171 1.00 92.56 291 PHE A N 1
ATOM 2323 C CA . PHE A 1 291 ? 5.873 5.388 -30.754 1.00 92.56 291 PHE A CA 1
ATOM 2324 C C . PHE A 1 291 ? 4.375 5.289 -30.458 1.00 92.56 291 PHE A C 1
ATOM 2326 O O . PHE A 1 291 ? 3.923 5.776 -29.423 1.00 92.56 291 PHE A O 1
ATOM 2333 N N . LEU A 1 292 ? 3.617 4.601 -31.317 1.00 94.38 292 LEU A N 1
ATOM 2334 C CA . LEU A 1 292 ? 2.194 4.361 -31.096 1.00 94.38 292 LEU A CA 1
ATOM 2335 C C . LEU A 1 292 ? 1.957 3.561 -29.808 1.00 94.38 292 LEU A C 1
ATOM 2337 O O . LEU A 1 292 ? 1.110 3.942 -29.008 1.00 94.38 292 LEU A O 1
ATOM 2341 N N . SER A 1 293 ? 2.740 2.507 -29.561 1.00 90.44 293 SER A N 1
ATOM 2342 C CA . SER A 1 293 ? 2.654 1.719 -28.327 1.00 90.44 293 SER A CA 1
ATOM 2343 C C . SER A 1 293 ? 2.949 2.559 -27.083 1.00 90.44 293 SER A C 1
ATOM 2345 O O . SER A 1 293 ? 2.267 2.401 -26.072 1.00 90.44 293 SER A O 1
ATOM 2347 N N . LEU A 1 294 ? 3.947 3.447 -27.139 1.00 88.69 294 LEU A N 1
ATOM 2348 C CA . LEU A 1 294 ? 4.284 4.347 -26.033 1.00 88.69 294 LEU A CA 1
ATOM 2349 C C . LEU A 1 294 ? 3.190 5.396 -25.804 1.00 88.69 294 LEU A C 1
ATOM 2351 O O . LEU A 1 294 ? 2.823 5.640 -24.658 1.00 88.69 294 LEU A O 1
ATOM 2355 N N . MET A 1 295 ? 2.633 5.973 -26.872 1.00 91.06 295 MET A N 1
ATOM 2356 C CA . MET A 1 295 ? 1.502 6.904 -26.798 1.00 91.06 295 MET A CA 1
ATOM 2357 C C . MET A 1 295 ? 0.260 6.238 -26.209 1.00 91.06 295 MET A C 1
ATOM 2359 O O . MET A 1 295 ? -0.353 6.797 -25.303 1.00 91.06 295 MET A O 1
ATOM 2363 N N . CYS A 1 296 ? -0.093 5.038 -26.677 1.00 89.75 296 CYS A N 1
ATOM 2364 C CA . CYS A 1 296 ? -1.190 4.263 -26.108 1.00 89.75 296 CYS A CA 1
ATOM 2365 C C . CYS A 1 296 ? -0.935 3.979 -24.627 1.00 89.75 296 CYS A C 1
ATOM 2367 O O . CYS A 1 296 ? -1.798 4.266 -23.805 1.00 89.75 296 CYS A O 1
ATOM 2369 N N . GLY A 1 297 ? 0.257 3.487 -24.277 1.00 84.69 297 GLY A N 1
ATOM 2370 C CA . GLY A 1 297 ? 0.631 3.233 -22.886 1.00 84.69 297 GLY A CA 1
ATOM 2371 C C . GLY A 1 297 ? 0.493 4.477 -22.008 1.00 84.69 297 GLY A C 1
ATOM 2372 O O . GLY A 1 297 ? -0.124 4.402 -20.955 1.00 84.69 297 GLY A O 1
ATOM 2373 N N . PHE A 1 298 ? 0.992 5.626 -22.468 1.00 84.81 298 PHE A N 1
ATOM 2374 C CA . PHE A 1 298 ? 0.869 6.899 -21.758 1.00 84.81 298 PHE A CA 1
ATOM 2375 C C . PHE A 1 298 ? -0.593 7.306 -21.554 1.00 84.81 298 PHE A C 1
ATOM 2377 O O . PHE A 1 298 ? -0.972 7.645 -20.441 1.00 84.81 298 PHE A O 1
ATOM 2384 N N . LEU A 1 299 ? -1.426 7.235 -22.597 1.00 88.69 299 LEU A N 1
ATOM 2385 C CA . LEU A 1 299 ? -2.838 7.622 -22.516 1.00 88.69 299 LEU A CA 1
ATOM 2386 C C . LEU A 1 299 ? -3.647 6.703 -21.593 1.00 88.69 299 LEU A C 1
ATOM 2388 O O . LEU A 1 299 ? -4.464 7.196 -20.822 1.00 88.69 299 LEU A O 1
ATOM 2392 N N . PHE A 1 300 ? -3.401 5.391 -21.632 1.00 79.75 300 PHE A N 1
ATOM 2393 C CA . PHE A 1 300 ? -4.083 4.434 -20.757 1.00 79.75 300 PHE A CA 1
ATOM 2394 C C . PHE A 1 300 ? -3.646 4.536 -19.294 1.00 79.75 300 PHE A C 1
ATOM 2396 O O . PHE A 1 300 ? -4.430 4.187 -18.424 1.00 79.75 300 PHE A O 1
ATOM 2403 N N . THR A 1 301 ? -2.444 5.036 -18.992 1.00 66.81 301 THR A N 1
ATOM 2404 C CA . THR A 1 301 ? -2.018 5.265 -17.599 1.00 66.81 301 THR A CA 1
ATOM 2405 C C . THR A 1 301 ? -2.851 6.347 -16.886 1.00 66.81 301 THR A C 1
ATOM 2407 O O . THR A 1 301 ? -2.900 6.347 -15.660 1.00 66.81 301 THR A O 1
ATOM 2410 N N . PHE A 1 302 ? -3.532 7.245 -17.611 1.00 53.12 302 PHE A N 1
ATOM 2411 C CA . PHE A 1 302 ? -4.370 8.309 -17.025 1.00 53.12 302 PHE A CA 1
ATOM 2412 C C . PHE A 1 302 ? -5.878 8.002 -17.003 1.00 53.12 302 PHE A C 1
ATOM 2414 O O . PHE A 1 302 ? -6.659 8.878 -16.623 1.00 53.12 302 PHE A O 1
ATOM 2421 N N . ILE A 1 303 ? -6.290 6.801 -17.420 1.00 42.69 303 ILE A N 1
ATOM 2422 C CA . ILE A 1 303 ? -7.688 6.332 -17.420 1.00 42.69 303 ILE A CA 1
ATOM 2423 C C . ILE A 1 303 ? -7.866 5.303 -16.306 1.00 42.69 303 ILE A C 1
ATOM 2425 O O . ILE A 1 303 ? -8.849 5.438 -15.542 1.00 42.69 303 ILE A O 1
#

Sequence (303 aa):
VAFENGAKSIDAVEIDPAIQKFGEYLHPDSPYSSSRVNTIIDDARAHIRKTKKKYDLIIYGYLDAHSLLTSKSGGVRLDSYVYTVEAFREARKRLKENGIIQLSFTTMNPALGQKFYLMLKDAFDGKSPLAYKVGHDKKTITGHTFVAGDFIQEPSDLPKDLYIDLSAQFESGQYYTDKSTDDWPFLYMPVKKYPSTYLLMVFFLFITSLFYVRNLAPVSVRGFSFPCFFLGAGFMLVETKAITELALFYGSTWIVTSMVIAAILIMAFFANLLVYKIGTPNIFIIYGLLFLSLMCGFLFTFI

Foldseek 3Di:
DCVVVPQQAEEAEDQDVVVVVCQCPPPPVNPVVDPRYHYHHADPLLCLQPDPAADLEDEADAQDDPPPPLPVDAPDPLSLQCQALVNLLSNLVRHDANHKYKYWHFDPDVLLVLQSQVSLCVSQVNDGWWKKQFAPFPVGGGTIITMHGPDDDDDPPDDPGGIDTCSVVSVVVPDQADHAHLVRSCSVHRHDDDDVVVVVVVVVVVVVVVVCCVPPPPDDPVPDDPVVVVVVVVLVVVLNVQLSVQCSNRNNDPVSNVVSVVVSVVVVVVVVVCCVPVNDDDPCVVVVVVVVVVVVVVVVVVD